Protein AF-A0A3N7HB54-F1 (afdb_monomer_lite)

Secondary structure (DSSP, 8-state):
--HHHHHHHHHTT--EEEEEE--HHHHT---SSEE-----SSS-GGGSEEEEEEEEEETTSSSS-EEEEE-SS-TTSTBTTEEEEEHHHHT-TTTEEEEEE------SS--SBTTBPPPBSSB-EEEEEEEEEE-TT-SSTTEEEEEEEEEE-BSSPBPGGG-EEEEEEEEETT-TT-EEEEEEEEE-SSSS-TT-EEE-SS----SSEEEEE---B-TTEEHHHHHHSSS-EEEEEE--S--EEEEEEEEETTT--S-BS-SSTTEEEEE-TTSPPEEEETTEEPS-TTS----EEESS----SS--S--GGGSTT------HHHHHHHHHHHHHTTHHHHHHHHHHHHHHHTT-

Sequence (356 aa):
MDVQEIKTYISQNRPVVFGARLSDNFMMWRSDQVITSHSTFDNVGMHAYHAMMVVGYDDSKGPNGAFRVVNSWGTNWGDTGFIWIDYQFMINPEFGMMGFVATNGQSEDFDPVDPPVEPTGGYDLAPWNVADNPHSQSSNQRNREMQYNVYNIGGQTINASERWNICYLYYNAFNAEDFGIILYDEYTDQYGRLGDNGELASGGYGESGNWWNHINLPPQTGVAQAVYNADHITWGYTMPRINGFYYLVCIADAFDVIQETDEANNYFFLTDASGWPLYIQDGIIQAGIFGKSQLQSSTKPLPGAGTRMVDPKQSGKQKNAYTTEEISDMITTLKKKGILKQKIQQFQSERSGAKD

Radius of gyration: 23.75 Å; chains: 1; bounding box: 58×45×73 Å

Foldseek 3Di:
DALVVCQVCLVVVWKKKFKWQAAPCQVQAQEAAEDEDHDHRPPCPPVRIDIWIFNDWDCPGPDRTWTKIAADPALRHHPGRIHTYHRVRCPPCNTTPDMDIDDPDQDQPRDCVVVPQQAAAFWDKFKDPWDKAQDPPDPPLQKIKIKIKIATSHQFKAALCLWFWKFKKKAALFDRLDMATAEIEISHPPDDHELDKDFPPDDALHDFGYMYHRYIHHHGGIPCCGRPNDPIDMDIGGQAQDFHFIKTKIFTRLLCSGDHPDRLSRIKTWDWPQLGTFGAHGSRGDLDPPHGTDTDIGSWSDPGPDPDDDDSVPPVPTDGRATSCRSSVSSVVCSVVCVSVVVSVVVVVVVVVVPD

Structure (mmCIF, N/CA/C/O backbone):
data_AF-A0A3N7HB54-F1
#
_entry.id   AF-A0A3N7HB54-F1
#
loop_
_atom_site.group_PDB
_atom_site.id
_atom_site.type_symbol
_atom_site.label_atom_id
_atom_site.label_alt_id
_atom_site.label_comp_id
_atom_site.label_asym_id
_atom_site.label_entity_id
_atom_site.label_seq_id
_atom_site.pdbx_PDB_ins_code
_atom_site.Cartn_x
_atom_site.Cartn_y
_atom_site.Cartn_z
_atom_site.occupancy
_atom_site.B_iso_or_equiv
_atom_site.auth_seq_id
_atom_site.auth_comp_id
_atom_site.auth_asym_id
_atom_site.auth_atom_id
_atom_site.pdbx_PDB_model_num
ATOM 1 N N . MET A 1 1 ? -14.154 7.513 15.212 1.00 62.31 1 MET A N 1
ATOM 2 C CA . MET A 1 1 ? -14.665 6.649 14.143 1.00 62.31 1 MET A CA 1
ATOM 3 C C . MET A 1 1 ? -16.128 6.933 13.901 1.00 62.31 1 MET A C 1
ATOM 5 O O . MET A 1 1 ? -16.824 7.263 14.861 1.00 62.31 1 MET A O 1
ATOM 9 N N . ASP A 1 2 ? -16.581 6.812 12.658 1.00 79.75 2 ASP A N 1
ATOM 10 C CA . ASP A 1 2 ? -18.007 6.835 12.323 1.00 79.75 2 ASP A CA 1
ATOM 11 C C . ASP A 1 2 ? -18.581 5.420 12.117 1.00 79.75 2 ASP A C 1
ATOM 13 O O . ASP A 1 2 ? -17.883 4.412 12.230 1.00 79.75 2 ASP A O 1
ATOM 17 N N . VAL A 1 3 ? -19.889 5.335 11.867 1.00 78.81 3 VAL A N 1
ATOM 18 C CA . VAL A 1 3 ? -20.594 4.056 11.698 1.00 78.81 3 VAL A CA 1
ATOM 19 C C . VAL A 1 3 ? -20.054 3.257 10.515 1.00 78.81 3 VAL A C 1
ATOM 21 O O . VAL A 1 3 ? -19.939 2.036 10.611 1.00 78.81 3 VAL A O 1
ATOM 24 N N . GLN A 1 4 ? -19.753 3.921 9.399 1.00 67.25 4 GLN A N 1
ATOM 25 C CA . GLN A 1 4 ? -19.298 3.240 8.196 1.00 67.25 4 GLN A CA 1
ATOM 26 C C . GLN A 1 4 ? -17.890 2.686 8.406 1.00 67.25 4 GLN A C 1
ATOM 28 O O . GLN A 1 4 ? -17.636 1.537 8.061 1.00 67.25 4 GLN A O 1
ATOM 33 N N . GLU A 1 5 ? -17.026 3.459 9.055 1.00 60.81 5 GLU A N 1
ATOM 34 C CA . GLU A 1 5 ? -15.664 3.065 9.400 1.00 60.81 5 GLU A CA 1
ATOM 35 C C . GLU A 1 5 ? -15.641 1.811 10.294 1.00 60.81 5 GLU A C 1
ATOM 37 O O . GLU A 1 5 ? -14.954 0.833 10.001 1.00 60.81 5 GLU A O 1
ATOM 42 N N . ILE A 1 6 ? -16.478 1.772 11.337 1.00 72.56 6 ILE A N 1
ATOM 43 C CA . ILE A 1 6 ? -16.579 0.601 12.223 1.00 72.56 6 ILE A CA 1
ATOM 44 C C . ILE A 1 6 ? -17.087 -0.628 11.456 1.00 72.56 6 ILE A C 1
ATOM 46 O O . ILE A 1 6 ? -16.553 -1.723 11.633 1.00 72.56 6 ILE A O 1
ATOM 50 N N . LYS A 1 7 ? -18.094 -0.474 10.583 1.00 73.00 7 LYS A N 1
ATOM 51 C CA . LYS A 1 7 ? -18.586 -1.583 9.746 1.00 73.00 7 LYS A CA 1
ATOM 52 C C . LYS A 1 7 ? -17.505 -2.126 8.823 1.00 73.00 7 LYS A C 1
ATOM 54 O O . LYS A 1 7 ? -17.406 -3.344 8.678 1.00 73.00 7 LYS A O 1
ATOM 59 N N . THR A 1 8 ? -16.706 -1.244 8.228 1.00 53.16 8 THR A N 1
ATOM 60 C CA . THR A 1 8 ? -15.598 -1.633 7.357 1.00 53.16 8 THR A CA 1
ATOM 61 C C . THR A 1 8 ? -14.620 -2.537 8.106 1.00 53.16 8 THR A C 1
ATOM 63 O O . THR A 1 8 ? -14.395 -3.661 7.659 1.00 53.16 8 THR A O 1
ATOM 66 N N . TYR A 1 9 ? -14.153 -2.144 9.297 1.00 59.84 9 TYR A N 1
ATOM 67 C CA . TYR A 1 9 ? -13.233 -2.976 10.087 1.00 59.84 9 TYR A CA 1
ATOM 68 C C . TYR A 1 9 ? -13.823 -4.342 10.451 1.00 59.84 9 TYR A C 1
ATOM 70 O O . TYR A 1 9 ? -13.179 -5.376 10.271 1.00 59.84 9 TYR A O 1
ATOM 78 N N . ILE A 1 10 ? -15.084 -4.373 10.881 1.00 69.69 10 ILE A N 1
ATOM 79 C CA . ILE A 1 10 ? -15.755 -5.633 11.210 1.00 69.69 10 ILE A CA 1
ATOM 80 C C . ILE A 1 10 ? -15.918 -6.529 9.975 1.00 69.69 10 ILE A C 1
ATOM 82 O O . ILE A 1 10 ? -15.735 -7.740 10.079 1.00 69.69 10 ILE A O 1
ATOM 86 N N . SER A 1 11 ? -16.197 -5.959 8.797 1.00 59.81 11 SER A N 1
ATOM 87 C CA . SER A 1 11 ? -16.297 -6.719 7.539 1.00 59.81 11 SER A CA 1
ATOM 88 C C . SER A 1 11 ? -14.968 -7.333 7.082 1.00 59.81 11 SER A C 1
ATOM 90 O O . SER A 1 11 ? -14.970 -8.319 6.351 1.00 59.81 11 SER A O 1
ATOM 92 N N . GLN A 1 12 ? -13.848 -6.787 7.558 1.00 47.78 12 GLN A N 1
ATOM 93 C CA . GLN A 1 12 ? -12.488 -7.273 7.316 1.00 47.78 12 GLN A CA 1
ATOM 94 C C . GLN A 1 12 ? -12.017 -8.273 8.390 1.00 47.78 12 GLN A C 1
ATOM 96 O O . GLN A 1 12 ? -10.829 -8.561 8.478 1.00 47.78 12 GLN A O 1
ATOM 101 N N . ASN A 1 13 ? -12.914 -8.793 9.240 1.00 57.66 13 ASN A N 1
ATOM 102 C CA . ASN A 1 13 ? -12.579 -9.643 10.393 1.00 57.66 13 ASN A CA 1
ATOM 103 C C . ASN A 1 13 ? -11.636 -8.978 11.413 1.00 57.66 13 ASN A C 1
ATOM 105 O O . ASN A 1 13 ? -10.903 -9.664 12.126 1.00 57.66 13 ASN A O 1
ATOM 109 N N . ARG A 1 14 ? -11.671 -7.645 11.523 1.00 57.78 14 ARG A N 1
ATOM 110 C CA . ARG A 1 14 ? -10.865 -6.882 12.483 1.00 57.78 14 ARG A CA 1
ATOM 111 C C . ARG A 1 14 ? -11.753 -6.359 13.611 1.00 57.78 14 ARG A C 1
ATOM 113 O O . ARG A 1 14 ? -12.559 -5.454 13.383 1.00 57.78 14 ARG A O 1
ATOM 120 N N . PRO A 1 15 ? -11.634 -6.898 14.837 1.00 65.75 15 PRO A N 1
ATOM 121 C CA . PRO A 1 15 ? -12.438 -6.425 15.952 1.00 65.75 15 PRO A CA 1
ATOM 122 C C . PRO A 1 15 ? -12.099 -4.977 16.315 1.00 65.75 15 PRO A C 1
ATOM 124 O O . PRO A 1 15 ? -10.929 -4.584 16.359 1.00 65.75 15 PRO A O 1
ATOM 127 N N . VAL A 1 16 ? -13.133 -4.197 16.630 1.00 77.19 16 VAL A N 1
ATOM 128 C CA . VAL A 1 16 ? -12.986 -2.802 17.065 1.00 77.19 16 VAL A CA 1
ATOM 129 C C . VAL A 1 16 ? -13.192 -2.740 18.571 1.00 77.19 16 VAL A C 1
ATOM 131 O O . VAL A 1 16 ? -14.290 -2.979 19.066 1.00 77.19 16 VAL A O 1
ATOM 134 N N . VAL A 1 17 ? -12.143 -2.419 19.318 1.00 85.38 17 VAL A N 1
ATOM 135 C CA . VAL A 1 17 ? -12.234 -2.123 20.750 1.00 85.38 17 VAL A CA 1
ATOM 136 C C . VAL A 1 17 ? -12.718 -0.690 20.916 1.00 8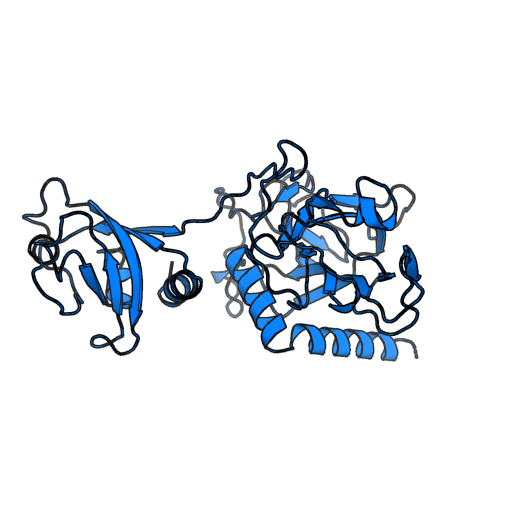5.38 17 VAL A C 1
ATOM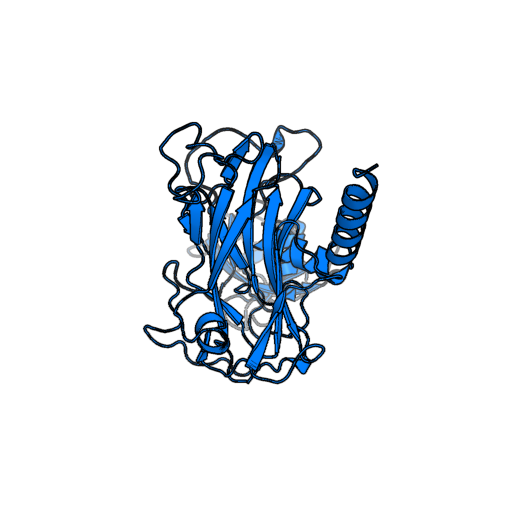 138 O O . VAL A 1 17 ? -12.274 0.203 20.205 1.00 85.38 17 VAL A O 1
ATOM 141 N N . PHE A 1 18 ? -13.607 -0.429 21.863 1.00 89.25 18 PHE A N 1
ATOM 142 C CA . PHE A 1 18 ? -14.047 0.926 22.167 1.00 89.25 18 PHE A CA 1
ATOM 143 C C . PHE A 1 18 ? -14.224 1.137 23.665 1.00 89.25 18 PHE A C 1
ATOM 145 O O . PHE A 1 18 ? -14.534 0.209 24.410 1.00 89.25 18 PHE A O 1
ATOM 152 N N . GLY A 1 19 ? -13.997 2.374 24.096 1.00 89.88 19 GLY A N 1
ATOM 153 C CA . GLY A 1 19 ? -14.302 2.848 25.437 1.00 89.88 19 GLY A CA 1
ATOM 154 C C . GLY A 1 19 ? -15.668 3.522 25.456 1.00 89.88 19 GLY A C 1
ATOM 155 O O . GLY A 1 19 ? -15.956 4.347 24.585 1.00 89.88 19 GLY A O 1
ATOM 156 N N . ALA A 1 20 ? -16.481 3.203 26.458 1.00 93.19 20 ALA A N 1
ATOM 157 C CA . ALA A 1 20 ? -17.791 3.803 26.648 1.00 93.19 20 ALA A CA 1
ATOM 158 C C . ALA A 1 20 ? -18.031 4.247 28.089 1.00 93.19 20 ALA A C 1
ATOM 160 O O . ALA A 1 20 ? -17.564 3.611 29.037 1.00 93.19 20 ALA A O 1
ATOM 161 N N . ARG A 1 21 ? -18.812 5.317 28.241 1.00 92.31 21 ARG A N 1
ATOM 162 C CA . ARG A 1 21 ? -19.409 5.732 29.505 1.00 92.31 21 ARG A CA 1
ATOM 163 C C . ARG A 1 21 ? -20.737 5.004 29.687 1.00 92.31 21 ARG A C 1
ATOM 165 O O . ARG A 1 21 ? -21.690 5.219 28.940 1.00 92.31 21 ARG A O 1
ATOM 172 N N . LEU A 1 22 ? -20.801 4.127 30.678 1.00 93.88 22 LEU A N 1
ATOM 173 C CA . LEU A 1 22 ? -21.951 3.259 30.905 1.00 93.88 22 LEU A CA 1
ATOM 174 C C . LEU A 1 22 ? -22.961 3.943 31.822 1.00 93.88 22 LEU A C 1
ATOM 176 O O . LEU A 1 22 ? -22.572 4.614 32.770 1.00 93.88 22 LEU A O 1
ATOM 180 N N . SER A 1 23 ? -24.249 3.765 31.532 1.00 92.75 23 SER A N 1
ATOM 181 C CA . SER A 1 23 ? -25.387 4.275 32.313 1.00 92.75 23 SER A CA 1
ATOM 182 C C . SER A 1 23 ? -26.101 3.141 33.052 1.00 92.75 23 SER A C 1
ATOM 184 O O . SER A 1 23 ? -25.853 1.964 32.786 1.00 92.75 23 SER A O 1
ATOM 186 N N . ASP A 1 24 ? -26.987 3.481 33.988 1.00 92.50 24 ASP A N 1
ATOM 187 C CA . ASP A 1 24 ? -27.645 2.519 34.883 1.00 92.50 24 ASP A CA 1
ATOM 188 C C . ASP A 1 24 ? -28.346 1.372 34.121 1.00 92.50 24 ASP A C 1
ATOM 190 O O . ASP A 1 24 ? -28.225 0.202 34.493 1.00 92.50 24 ASP A O 1
ATOM 194 N N . ASN A 1 25 ? -29.034 1.675 33.013 1.00 93.31 25 ASN A N 1
ATOM 195 C CA . ASN A 1 25 ? -29.687 0.673 32.167 1.00 93.31 25 ASN A CA 1
ATOM 196 C C . ASN A 1 25 ? -28.682 -0.275 31.496 1.00 93.31 25 ASN A C 1
ATOM 198 O O . ASN A 1 25 ? -28.952 -1.471 31.405 1.00 93.31 25 ASN A O 1
ATOM 202 N N . PHE A 1 26 ? -27.516 0.223 31.078 1.00 94.88 26 PHE A N 1
ATOM 203 C CA . PHE A 1 26 ? -26.445 -0.611 30.534 1.00 94.88 26 PHE A CA 1
ATOM 204 C C . PHE A 1 26 ? -25.907 -1.578 31.597 1.00 94.88 26 PHE A C 1
ATOM 206 O O . PHE A 1 26 ? -25.764 -2.777 31.352 1.00 94.88 26 PHE A O 1
ATOM 213 N N . MET A 1 27 ? -25.653 -1.077 32.809 1.00 91.00 27 MET A N 1
ATOM 214 C CA . MET A 1 27 ? -25.118 -1.879 33.917 1.00 91.00 27 MET A CA 1
ATOM 215 C C . MET A 1 27 ? -26.005 -3.090 34.234 1.00 91.00 27 MET A C 1
ATOM 217 O O . MET A 1 27 ? -25.509 -4.189 34.485 1.00 91.00 27 MET A O 1
ATOM 221 N N . MET A 1 28 ? -27.323 -2.908 34.160 1.00 90.62 28 MET A N 1
ATOM 222 C CA . MET A 1 28 ? -28.316 -3.935 34.477 1.00 90.62 28 MET A CA 1
ATOM 223 C C . MET A 1 28 ? -28.823 -4.712 33.253 1.00 90.62 28 MET A C 1
ATOM 225 O O . MET A 1 28 ? -29.784 -5.471 33.377 1.00 90.62 28 MET A O 1
ATOM 229 N N . TRP A 1 29 ? -28.206 -4.549 32.076 1.00 94.38 29 TRP A N 1
ATOM 230 C CA . TRP A 1 29 ? -28.724 -5.132 30.839 1.00 94.38 29 TRP A CA 1
ATOM 231 C C . TRP A 1 29 ? -28.834 -6.669 30.921 1.00 94.38 29 TRP A C 1
ATOM 233 O O . TRP A 1 29 ? -27.907 -7.379 31.334 1.00 94.38 29 TRP A O 1
ATOM 243 N N . ARG A 1 30 ? -30.014 -7.182 30.557 1.00 92.94 30 ARG A N 1
ATOM 244 C CA . ARG A 1 30 ? -30.432 -8.601 30.592 1.00 92.94 30 ARG A CA 1
ATOM 245 C C . ARG A 1 30 ? -31.397 -8.877 29.430 1.00 92.94 30 ARG A C 1
ATOM 247 O O . ARG A 1 30 ? -32.521 -9.325 29.638 1.00 92.94 30 ARG A O 1
ATOM 254 N N . SER A 1 31 ? -31.017 -8.466 28.223 1.00 92.50 31 SER A N 1
ATOM 255 C CA . SER A 1 31 ? -31.910 -8.446 27.063 1.00 92.50 31 SER A CA 1
ATOM 256 C C . SER A 1 31 ? -31.144 -8.624 25.752 1.00 92.50 31 SER A C 1
ATOM 258 O O . SER A 1 31 ? -29.992 -8.204 25.644 1.00 92.50 31 SER A O 1
ATOM 260 N N . ASP A 1 32 ? -31.813 -9.198 24.751 1.00 91.12 32 ASP A N 1
ATOM 261 C CA . ASP A 1 32 ? -31.352 -9.324 23.362 1.00 91.12 32 ASP A CA 1
ATOM 262 C C . ASP A 1 32 ? -31.744 -8.127 22.475 1.00 91.12 32 ASP A C 1
ATOM 264 O O . ASP A 1 32 ? -31.400 -8.077 21.288 1.00 91.12 32 ASP A O 1
ATOM 268 N N . GLN A 1 33 ? -32.467 -7.163 23.049 1.00 95.12 33 GLN A N 1
ATOM 269 C CA . GLN A 1 33 ? -32.897 -5.948 22.370 1.00 95.12 33 GLN A CA 1
ATOM 270 C C . GLN A 1 33 ? -31.723 -5.000 22.098 1.00 95.12 33 GLN A C 1
ATOM 272 O O . GLN A 1 33 ? -30.657 -5.088 22.713 1.00 95.12 33 GLN A O 1
ATOM 277 N N . VAL A 1 34 ? -31.945 -4.064 21.174 1.00 97.12 34 VAL A N 1
ATOM 278 C CA . VAL A 1 34 ? -30.980 -3.007 20.855 1.00 97.12 34 VAL A CA 1
ATOM 279 C C . VAL A 1 34 ? -31.064 -1.904 21.904 1.00 97.12 34 VAL A C 1
ATOM 281 O O . VAL A 1 34 ? -32.145 -1.369 22.154 1.00 97.12 34 VAL A O 1
ATOM 284 N N . ILE A 1 35 ? -29.929 -1.533 22.497 1.00 96.31 35 ILE A N 1
ATOM 285 C CA . ILE A 1 35 ? -29.843 -0.323 23.312 1.00 96.31 35 ILE A CA 1
ATOM 286 C C . ILE A 1 35 ? -29.679 0.895 22.397 1.00 96.31 35 ILE A C 1
ATOM 288 O O . ILE A 1 35 ? -28.772 0.954 21.566 1.00 96.31 35 ILE A O 1
ATOM 292 N N . THR A 1 36 ? -30.582 1.863 22.540 1.00 96.19 36 THR A N 1
ATOM 293 C CA . THR A 1 36 ? -30.654 3.064 21.688 1.00 96.19 36 THR A CA 1
ATOM 294 C C . THR A 1 36 ? -30.398 4.361 22.458 1.00 96.19 36 THR A C 1
ATOM 296 O O . THR A 1 36 ? -30.331 5.429 21.857 1.00 96.19 36 THR A O 1
ATOM 299 N N . SER A 1 37 ? -30.317 4.298 23.790 1.00 94.31 37 SER A N 1
ATOM 300 C CA . SER A 1 37 ? -30.148 5.468 24.654 1.00 94.31 37 SER A CA 1
ATOM 301 C C . SER A 1 37 ? -29.596 5.092 26.031 1.00 94.31 37 SER A C 1
ATOM 303 O O . SER A 1 37 ? -29.735 3.956 26.496 1.00 94.31 37 SER A O 1
ATOM 305 N N . HIS A 1 38 ? -29.016 6.078 26.713 1.00 90.62 38 HIS A N 1
ATOM 306 C CA . HIS A 1 38 ? -28.600 5.972 28.108 1.00 90.62 38 HIS A CA 1
ATOM 307 C C . HIS A 1 38 ? -29.745 6.375 29.053 1.00 90.62 38 HIS A C 1
ATOM 309 O O . HIS A 1 38 ? -30.648 7.117 28.664 1.00 90.62 38 HIS A O 1
ATOM 315 N N . SER A 1 39 ? -29.724 5.864 30.285 1.00 90.94 39 SER A N 1
ATOM 316 C CA . SER A 1 39 ? -30.594 6.328 31.378 1.00 90.94 39 SER A CA 1
ATOM 317 C C . SER A 1 39 ? -29.878 7.384 32.237 1.00 90.94 39 SER A C 1
ATOM 319 O O . SER A 1 39 ? -29.306 8.327 31.712 1.00 90.94 39 SER A O 1
ATOM 321 N N . THR A 1 40 ? -29.881 7.248 33.561 1.00 88.25 40 THR A N 1
ATOM 322 C CA . THR A 1 40 ? -29.055 8.026 34.497 1.00 88.25 40 THR A CA 1
ATOM 323 C C . THR A 1 40 ? -27.640 7.453 34.630 1.00 88.25 40 THR A C 1
ATOM 325 O O . THR A 1 40 ? -27.377 6.324 34.208 1.00 88.25 40 THR A O 1
ATOM 328 N N . PHE A 1 41 ? -26.735 8.231 35.230 1.00 87.31 41 PHE A N 1
ATOM 329 C CA . PHE A 1 41 ? -25.362 7.826 35.571 1.00 87.31 41 PHE A CA 1
ATOM 330 C C . PHE A 1 41 ? -25.145 7.775 37.093 1.00 87.31 41 PHE A C 1
ATOM 332 O O . PHE A 1 41 ? -24.023 7.938 37.569 1.00 87.31 41 PHE A O 1
ATOM 339 N N . ASP A 1 42 ? -26.215 7.608 37.868 1.00 84.62 42 ASP A N 1
ATOM 340 C CA . ASP A 1 42 ? -26.170 7.778 39.322 1.00 84.62 42 ASP A CA 1
ATOM 341 C C . ASP A 1 42 ? -25.668 6.512 40.036 1.00 84.62 42 ASP A C 1
ATOM 343 O O . ASP A 1 42 ? -25.139 6.598 41.143 1.00 84.62 42 ASP A O 1
ATOM 347 N N . ASN A 1 43 ? -25.773 5.334 39.401 1.00 78.62 43 ASN A N 1
ATOM 348 C CA . ASN A 1 43 ? -25.504 4.034 40.027 1.00 78.62 43 ASN A CA 1
ATOM 349 C C . ASN A 1 43 ? -24.368 3.234 39.355 1.00 78.62 43 ASN A C 1
ATOM 351 O O . ASN A 1 43 ? -24.274 2.018 39.525 1.00 78.62 43 ASN A O 1
ATOM 355 N N . VAL A 1 44 ? -23.484 3.884 38.590 1.00 74.81 44 VAL A N 1
ATOM 356 C CA . VAL A 1 44 ? -22.572 3.203 37.638 1.00 74.81 44 VAL A CA 1
ATOM 357 C C . VAL A 1 44 ? -21.239 2.678 38.213 1.00 74.81 44 VAL A C 1
ATOM 359 O O . VAL A 1 44 ? -20.501 1.984 37.518 1.00 74.81 44 VAL A O 1
ATOM 362 N N . GLY A 1 45 ? -20.948 2.894 39.501 1.00 75.50 45 GLY A N 1
ATOM 363 C CA . GLY A 1 45 ? -19.856 2.224 40.235 1.00 75.50 45 GLY A CA 1
ATOM 364 C C . GLY A 1 45 ? -18.453 2.284 39.590 1.00 75.50 45 GLY A C 1
ATOM 365 O O . GLY A 1 45 ? -18.142 3.173 38.803 1.00 75.50 45 GLY A O 1
ATOM 366 N N . MET A 1 46 ? -17.582 1.318 39.922 1.00 70.69 46 MET A N 1
ATOM 367 C CA . MET A 1 46 ? -16.198 1.223 39.399 1.00 70.69 46 MET A CA 1
ATOM 368 C C . MET A 1 46 ? -16.128 0.992 37.874 1.00 70.69 46 MET A C 1
ATOM 370 O O . MET A 1 46 ? -15.073 1.162 37.273 1.00 70.69 46 MET A O 1
ATOM 374 N N . HIS A 1 47 ? -17.248 0.630 37.246 1.00 75.62 47 HIS A N 1
ATOM 375 C CA . HIS A 1 47 ? -17.352 0.314 35.820 1.00 75.62 47 HIS A CA 1
ATOM 376 C C . HIS A 1 47 ? -18.023 1.427 34.999 1.00 75.62 47 HIS A C 1
ATOM 378 O O . HIS A 1 47 ? -18.425 1.194 33.862 1.00 75.62 47 HIS A O 1
ATOM 384 N N . ALA A 1 48 ? -18.136 2.640 35.553 1.00 83.56 48 ALA A N 1
ATOM 385 C CA . ALA A 1 48 ? -18.741 3.797 34.888 1.00 83.56 48 ALA A CA 1
ATOM 386 C C . ALA A 1 48 ? -18.127 4.114 33.516 1.00 83.56 48 ALA A C 1
ATOM 388 O O . ALA A 1 48 ? -18.806 4.643 32.638 1.00 83.56 48 ALA A O 1
ATOM 389 N N . TYR A 1 49 ? -16.853 3.772 33.338 1.00 89.25 49 TYR A N 1
ATOM 390 C CA . TYR A 1 49 ? -16.167 3.763 32.056 1.00 89.25 49 TYR A CA 1
ATOM 391 C C . TYR A 1 49 ? -15.628 2.361 31.817 1.00 89.25 49 TYR A C 1
ATOM 393 O O . TYR A 1 49 ? -15.010 1.774 32.708 1.00 89.25 49 TYR A O 1
ATOM 401 N N . HIS A 1 50 ? -15.868 1.820 30.629 1.00 92.38 50 HIS A N 1
ATOM 402 C CA . HIS A 1 50 ? -15.539 0.432 30.330 1.00 92.38 50 HIS A CA 1
ATOM 403 C C . HIS A 1 50 ? -15.073 0.260 28.892 1.00 92.38 50 HIS A C 1
ATOM 405 O O . HIS A 1 50 ? -15.509 0.990 28.002 1.00 92.38 50 HIS A O 1
ATOM 411 N N . ALA A 1 51 ? -14.197 -0.718 28.679 1.00 88.81 51 ALA A N 1
ATOM 412 C CA . ALA A 1 51 ? -13.723 -1.101 27.359 1.00 88.81 51 ALA A CA 1
ATOM 413 C C . ALA A 1 51 ? -14.414 -2.391 26.909 1.00 88.81 51 ALA A C 1
ATOM 415 O O . ALA A 1 51 ? -14.477 -3.371 27.654 1.00 88.81 51 ALA A O 1
ATOM 416 N N . MET A 1 52 ? -14.929 -2.386 25.684 1.00 93.00 52 MET A N 1
ATOM 417 C CA . MET A 1 52 ? -15.639 -3.507 25.067 1.00 93.00 52 MET A CA 1
ATOM 418 C C . MET A 1 52 ? -15.217 -3.654 23.609 1.00 93.00 52 MET A C 1
ATOM 420 O O . MET A 1 52 ? -14.450 -2.842 23.097 1.00 93.00 52 MET A O 1
ATOM 424 N N . MET A 1 53 ? -15.706 -4.693 22.934 1.00 88.44 53 MET A N 1
ATOM 425 C CA . MET A 1 53 ? -15.304 -5.000 21.565 1.00 88.44 53 MET A CA 1
ATOM 426 C C . MET A 1 53 ? -16.517 -5.217 20.666 1.00 88.44 53 MET A C 1
ATOM 428 O O . MET A 1 53 ? -17.400 -6.016 20.970 1.00 88.44 53 MET A O 1
ATOM 432 N N . VAL A 1 54 ? -16.546 -4.509 19.543 1.00 88.56 54 VAL A N 1
ATOM 433 C CA . VAL A 1 54 ? -17.464 -4.750 18.435 1.00 88.56 54 VAL A CA 1
ATOM 434 C C . VAL A 1 54 ? -16.976 -5.979 17.679 1.00 88.56 54 VAL A C 1
ATOM 436 O O . VAL A 1 54 ? -15.797 -6.079 17.338 1.00 88.56 54 VAL A O 1
ATOM 439 N N . VAL A 1 55 ? -17.887 -6.914 17.430 1.00 82.62 55 VAL A N 1
ATOM 440 C CA . VAL A 1 55 ? -17.599 -8.212 16.797 1.00 82.62 55 VAL A CA 1
ATOM 441 C C . VAL A 1 55 ? -18.531 -8.522 15.625 1.00 82.62 55 VAL A C 1
ATOM 443 O O . VAL A 1 55 ? -18.434 -9.581 15.017 1.00 82.62 55 VAL A O 1
ATOM 446 N N . GLY A 1 56 ? -19.467 -7.626 15.318 1.00 83.19 56 GLY A N 1
ATOM 447 C CA . GLY A 1 56 ? -20.461 -7.824 14.271 1.00 83.19 56 GLY A CA 1
ATOM 448 C C . GLY A 1 56 ? -21.322 -6.584 14.066 1.00 83.19 56 GLY A C 1
ATOM 449 O O . GLY A 1 56 ? -21.308 -5.659 14.882 1.00 83.19 56 GLY A O 1
ATOM 450 N N . TYR A 1 57 ? -22.108 -6.579 12.998 1.00 88.75 57 TYR A N 1
ATOM 451 C CA . TYR A 1 57 ? -23.152 -5.589 12.763 1.00 88.75 57 TYR A CA 1
ATOM 452 C C . TYR A 1 57 ? -24.304 -6.215 11.974 1.00 88.75 57 TYR A C 1
ATOM 454 O O . TYR A 1 57 ? -24.111 -7.208 11.277 1.00 88.75 57 TYR A O 1
ATOM 462 N N . ASP A 1 58 ? -25.498 -5.644 12.101 1.00 85.88 58 ASP A N 1
ATOM 463 C CA . ASP A 1 58 ? -26.674 -6.040 11.328 1.00 85.88 58 ASP A CA 1
ATOM 464 C C . ASP A 1 58 ? -27.524 -4.798 11.022 1.00 85.88 58 ASP A C 1
ATOM 466 O O . ASP A 1 58 ? -28.060 -4.154 11.929 1.00 85.88 58 ASP A O 1
ATOM 470 N N . ASP A 1 59 ? -27.628 -4.465 9.733 1.00 87.25 59 ASP A N 1
ATOM 471 C CA . ASP A 1 59 ? -28.374 -3.304 9.232 1.00 87.25 59 ASP A CA 1
ATOM 472 C C . ASP A 1 59 ? -29.885 -3.429 9.460 1.00 87.25 59 ASP A C 1
ATOM 474 O O . ASP A 1 59 ? -30.598 -2.427 9.474 1.00 87.25 59 ASP A O 1
ATOM 478 N N . SER A 1 60 ? -30.378 -4.654 9.655 1.00 90.25 60 SER A N 1
ATOM 479 C CA . SER A 1 60 ? -31.785 -4.954 9.923 1.00 90.25 60 SER A CA 1
ATOM 480 C C . SER A 1 60 ? -32.118 -5.034 11.417 1.00 90.25 60 SER A C 1
ATOM 482 O O . SER A 1 60 ? -33.285 -5.194 11.787 1.00 90.25 60 SER A O 1
ATOM 484 N N . LYS A 1 61 ? -31.117 -4.916 12.302 1.00 87.56 61 LYS A N 1
ATOM 485 C CA . LYS A 1 61 ? -31.300 -5.057 13.749 1.00 87.56 61 LYS A CA 1
ATOM 486 C C . LYS A 1 61 ? -31.657 -3.724 14.405 1.00 87.56 61 LYS A C 1
ATOM 488 O O . LYS A 1 61 ? -30.852 -2.801 14.468 1.00 87.56 61 LYS A O 1
ATOM 493 N N . GLY A 1 62 ? -32.851 -3.659 14.992 1.00 91.88 62 GLY A N 1
ATOM 494 C CA . GLY A 1 62 ? -33.347 -2.444 15.643 1.00 91.88 62 GLY A CA 1
ATOM 495 C C . GLY A 1 62 ? -33.806 -1.377 14.639 1.00 91.88 62 GLY A C 1
ATOM 496 O O . GLY A 1 62 ? -33.980 -1.677 13.462 1.00 91.88 62 GLY A O 1
ATOM 497 N N . PRO A 1 63 ? -34.051 -0.138 15.095 1.00 88.38 63 PRO A N 1
ATOM 498 C CA . PRO A 1 63 ? -34.649 0.903 14.259 1.00 88.38 63 PRO A CA 1
ATOM 499 C C . PRO A 1 63 ? -33.695 1.499 13.212 1.00 88.38 63 PRO A C 1
ATOM 501 O O . PRO A 1 63 ? -34.167 1.909 12.156 1.00 88.38 63 PRO A O 1
ATOM 504 N N . ASN A 1 64 ? -32.382 1.544 13.480 1.00 90.75 64 ASN A N 1
ATOM 505 C CA . ASN A 1 64 ? -31.388 2.167 12.591 1.00 90.75 64 ASN A CA 1
ATOM 506 C C . ASN A 1 64 ? -30.197 1.248 12.261 1.00 90.75 64 ASN A C 1
ATOM 508 O O . ASN A 1 64 ? -29.155 1.737 11.822 1.00 90.75 64 ASN A O 1
ATOM 512 N N . GLY A 1 65 ? -30.335 -0.060 12.497 1.00 93.56 65 GLY A N 1
ATOM 513 C CA . GLY A 1 65 ? -29.225 -1.010 12.494 1.00 93.56 65 GLY A CA 1
ATOM 514 C C . GLY A 1 65 ? -28.391 -0.950 13.781 1.00 93.56 65 GLY A C 1
ATOM 515 O O . GLY A 1 65 ? -28.399 0.045 14.517 1.00 93.56 65 GLY A O 1
ATOM 516 N N . ALA A 1 66 ? -27.687 -2.042 14.086 1.00 95.38 66 ALA A N 1
ATOM 517 C CA . ALA A 1 66 ? -26.961 -2.173 15.347 1.00 95.38 66 ALA A CA 1
ATOM 518 C C . ALA A 1 66 ? -25.630 -2.923 15.222 1.00 95.38 66 ALA A C 1
ATOM 520 O O . ALA A 1 66 ? -25.450 -3.808 14.381 1.00 95.38 66 ALA A O 1
ATOM 521 N N . PHE A 1 67 ? -24.692 -2.570 16.098 1.00 95.06 67 PHE A N 1
ATOM 522 C CA . PHE A 1 67 ? -23.434 -3.272 16.318 1.00 95.06 67 PHE A CA 1
ATOM 523 C C . PHE A 1 67 ? -23.617 -4.375 17.356 1.00 95.06 67 PHE A C 1
ATOM 525 O O . PHE A 1 67 ? -24.240 -4.154 18.397 1.00 95.06 67 PHE A O 1
ATOM 532 N N . ARG A 1 68 ? -23.040 -5.552 17.103 1.00 94.25 68 ARG A N 1
ATOM 533 C CA . ARG A 1 68 ? -22.921 -6.620 18.097 1.00 94.25 68 ARG A CA 1
ATOM 534 C C . ARG A 1 68 ? -21.642 -6.400 18.883 1.00 94.25 68 ARG A C 1
ATOM 536 O O . ARG A 1 68 ? -20.554 -6.375 18.310 1.00 94.25 68 ARG A O 1
ATOM 543 N N . VAL A 1 69 ? -21.780 -6.274 20.194 1.00 94.50 69 VAL A N 1
ATOM 544 C CA . VAL A 1 69 ? -20.676 -6.011 21.113 1.00 94.50 69 VAL A CA 1
ATOM 545 C C . VAL A 1 69 ? -20.559 -7.154 22.107 1.00 94.50 69 VAL A C 1
ATOM 547 O O . VAL A 1 69 ? -21.563 -7.597 22.666 1.00 94.50 69 VAL A O 1
ATOM 550 N N . VAL A 1 70 ? -19.335 -7.626 22.328 1.00 91.00 70 VAL A N 1
ATOM 551 C CA . VAL A 1 70 ? -19.002 -8.574 23.393 1.00 91.00 70 VAL A CA 1
ATOM 552 C C . VAL A 1 70 ? -18.538 -7.819 24.636 1.00 91.00 70 VAL A C 1
ATOM 554 O O . VAL A 1 70 ? -17.793 -6.838 24.549 1.00 91.00 70 VAL A O 1
ATOM 557 N N . ASN A 1 71 ? -18.985 -8.288 25.798 1.00 91.69 71 ASN A N 1
ATOM 558 C CA . ASN A 1 71 ? -18.594 -7.770 27.102 1.00 91.69 71 ASN A CA 1
ATOM 559 C C . ASN A 1 71 ? -17.854 -8.850 27.917 1.00 91.69 71 ASN A C 1
ATOM 561 O O . ASN A 1 71 ? -17.925 -10.042 27.630 1.00 91.69 71 ASN A O 1
ATOM 565 N N . SER A 1 72 ? -17.146 -8.431 28.962 1.00 90.88 72 SER A N 1
ATOM 566 C CA . SER A 1 72 ? -16.288 -9.266 29.810 1.00 90.88 72 SER A CA 1
ATOM 567 C C . SER A 1 72 ? -16.900 -9.588 31.183 1.00 90.88 72 SER A C 1
ATOM 569 O O . SER A 1 72 ? -16.190 -9.977 32.106 1.00 90.88 72 SER A O 1
ATOM 571 N N . TRP A 1 73 ? -18.222 -9.456 31.340 1.00 91.19 73 TRP A N 1
ATOM 572 C CA . TRP A 1 73 ? -18.941 -9.685 32.611 1.00 91.19 73 TRP A CA 1
ATOM 573 C C . TRP A 1 73 ? -19.618 -11.061 32.717 1.00 91.19 73 TRP A C 1
ATOM 575 O O . TRP A 1 73 ? -20.493 -11.281 33.557 1.00 91.19 73 TRP A O 1
ATOM 585 N N . GLY A 1 74 ? -19.197 -12.002 31.872 1.00 89.94 74 GLY A N 1
ATOM 586 C CA . GLY A 1 74 ? -19.718 -13.364 31.837 1.00 89.94 74 GLY A CA 1
ATOM 587 C C . GLY A 1 74 ? -21.090 -13.486 31.172 1.00 89.94 74 GLY A C 1
ATOM 588 O O . GLY A 1 74 ? -21.750 -12.510 30.822 1.00 89.94 74 GLY A O 1
ATOM 589 N N . THR A 1 75 ? -21.537 -14.729 31.008 1.00 93.50 75 THR A N 1
ATOM 590 C CA . THR A 1 75 ? -22.733 -15.076 30.223 1.00 93.50 75 THR A CA 1
ATOM 591 C C . THR A 1 75 ? -24.051 -14.688 30.888 1.00 93.50 75 THR A C 1
ATOM 593 O O . THR A 1 75 ? -25.089 -14.693 30.240 1.00 93.50 75 THR A O 1
ATOM 596 N N . ASN A 1 76 ? -24.033 -14.348 32.178 1.00 91.56 76 ASN A N 1
ATOM 597 C CA . ASN A 1 76 ? -25.234 -13.928 32.901 1.00 91.56 76 ASN A CA 1
ATOM 598 C C . ASN A 1 76 ? -25.619 -12.470 32.617 1.00 91.56 76 ASN A C 1
ATOM 600 O O . ASN A 1 76 ? -26.676 -12.039 33.070 1.00 91.56 76 ASN A O 1
ATOM 604 N N . TRP A 1 77 ? -24.768 -11.698 31.935 1.00 92.50 77 TRP A N 1
ATOM 605 C CA . TRP A 1 77 ? -25.036 -10.311 31.569 1.00 92.50 77 TRP A CA 1
ATOM 606 C C . TRP A 1 77 ? -25.418 -10.175 30.093 1.00 92.50 77 TRP A C 1
ATOM 608 O O . TRP A 1 77 ? -24.897 -10.894 29.244 1.00 92.50 77 TRP A O 1
ATOM 618 N N . GLY A 1 78 ? -26.326 -9.243 29.793 1.00 95.06 78 GLY A N 1
ATOM 619 C CA . GLY A 1 78 ? -26.826 -9.001 28.445 1.00 95.06 78 GLY A CA 1
ATOM 620 C C . GLY A 1 78 ? -27.507 -10.223 27.832 1.00 95.06 78 GLY A C 1
ATOM 621 O O . GLY A 1 78 ? -28.223 -10.956 28.513 1.00 95.06 78 GLY A O 1
ATOM 622 N N . ASP A 1 79 ? -27.275 -10.420 26.542 1.00 91.88 79 ASP A N 1
ATOM 623 C CA . ASP A 1 79 ? -27.651 -11.601 25.775 1.00 91.88 79 ASP A CA 1
ATOM 624 C C . ASP A 1 79 ? -26.454 -12.556 25.716 1.00 91.88 79 ASP A C 1
ATOM 626 O O . ASP A 1 79 ? -25.629 -12.513 24.802 1.00 91.88 79 ASP A O 1
ATOM 630 N N . THR A 1 80 ? -26.317 -13.375 26.760 1.00 93.31 80 THR A N 1
ATOM 631 C CA . THR A 1 80 ? -25.246 -14.378 26.896 1.00 93.31 80 THR A CA 1
ATOM 632 C C . THR A 1 80 ? -23.830 -13.779 26.817 1.00 93.31 80 THR A C 1
ATOM 634 O O . THR A 1 80 ? -22.924 -14.349 26.216 1.00 93.31 80 THR A O 1
ATOM 637 N N . GLY A 1 81 ? -23.617 -12.613 27.431 1.00 92.88 81 GLY A N 1
ATOM 638 C CA . GLY A 1 81 ? -22.345 -11.878 27.418 1.00 92.88 81 GLY A CA 1
ATOM 639 C C . GLY A 1 81 ? -22.224 -10.831 26.306 1.00 92.88 81 GLY A C 1
ATOM 640 O O . GLY A 1 81 ? -21.195 -10.162 26.208 1.00 92.88 81 GLY A O 1
ATOM 641 N N . PHE A 1 82 ? -23.265 -10.651 25.492 1.00 96.44 82 PHE A N 1
ATOM 642 C CA . PHE A 1 82 ? -23.279 -9.703 24.382 1.00 96.44 82 PHE A CA 1
ATOM 643 C C . PHE A 1 82 ? -24.391 -8.663 24.508 1.00 96.44 82 PHE A C 1
ATOM 645 O O . PHE A 1 82 ? -25.341 -8.812 25.275 1.00 96.44 82 PHE A O 1
ATOM 652 N N . ILE A 1 83 ? -24.293 -7.612 23.700 1.00 97.19 83 ILE A N 1
ATOM 653 C CA . ILE A 1 83 ? -25.325 -6.589 23.551 1.00 97.19 83 ILE A CA 1
ATOM 654 C C . ILE A 1 83 ? -25.392 -6.111 22.099 1.00 97.19 83 ILE A C 1
ATOM 656 O O . ILE A 1 83 ? -24.397 -6.149 21.374 1.00 97.19 83 ILE A O 1
ATOM 660 N N . TRP A 1 84 ? -26.575 -5.673 21.668 1.00 97.19 84 TRP A N 1
ATOM 661 C CA . TRP A 1 84 ? -26.744 -4.916 20.430 1.00 97.19 84 TRP A CA 1
ATOM 662 C C . TRP A 1 84 ? -26.829 -3.426 20.747 1.00 97.19 84 TRP A C 1
ATOM 664 O O . TRP A 1 84 ? -27.667 -3.031 21.553 1.00 97.19 84 TRP A O 1
ATOM 674 N N . ILE A 1 85 ? -25.994 -2.607 20.112 1.00 97.38 85 ILE A N 1
ATOM 675 C CA . ILE A 1 85 ? -25.950 -1.151 20.310 1.00 97.38 85 ILE A CA 1
ATOM 676 C C . ILE A 1 85 ? -26.310 -0.467 18.998 1.00 97.38 85 ILE A C 1
ATOM 678 O O . ILE A 1 85 ? -25.698 -0.758 17.973 1.00 97.38 85 ILE A O 1
ATOM 682 N N . ASP A 1 86 ? -27.296 0.427 19.022 1.00 97.81 86 ASP A N 1
ATOM 683 C CA . ASP A 1 86 ? -27.672 1.224 17.851 1.00 97.81 86 ASP A CA 1
ATOM 684 C C . ASP A 1 86 ? -26.464 1.993 17.298 1.00 97.81 86 ASP A C 1
ATOM 686 O O . ASP A 1 86 ? -25.644 2.519 18.055 1.00 97.81 86 ASP A O 1
ATOM 690 N N . TYR A 1 87 ? -26.356 2.058 15.972 1.00 93.69 87 TYR A N 1
ATOM 691 C CA . TYR A 1 87 ? -25.226 2.689 15.295 1.00 93.69 87 TYR A CA 1
ATOM 692 C C . TYR A 1 87 ? -24.970 4.130 15.734 1.00 93.69 87 TYR A C 1
ATOM 694 O O . TYR A 1 87 ? -23.830 4.487 16.032 1.00 93.69 87 TYR A O 1
ATOM 702 N N . GLN A 1 88 ? -26.017 4.952 15.785 1.00 94.50 88 GLN A N 1
ATOM 703 C CA . GLN A 1 88 ? -25.891 6.365 16.134 1.00 94.50 88 GLN A CA 1
ATOM 704 C C . GLN A 1 88 ? -25.665 6.539 17.628 1.00 94.50 88 GLN A C 1
ATOM 706 O O . GLN A 1 88 ? -24.904 7.412 18.044 1.00 94.50 88 GLN A O 1
ATOM 711 N N . PHE A 1 89 ? -26.277 5.678 18.441 1.00 95.94 89 PHE A N 1
ATOM 712 C CA . PHE A 1 89 ? -26.023 5.687 19.873 1.00 95.94 89 PHE A CA 1
ATOM 713 C C . PHE A 1 89 ? -24.572 5.310 20.202 1.00 95.94 89 PHE A C 1
ATOM 715 O O . PHE A 1 89 ? -23.969 5.933 21.073 1.00 95.94 89 PHE A O 1
ATOM 722 N N . MET A 1 90 ? -23.972 4.360 19.476 1.00 94.19 90 MET A N 1
ATOM 723 C CA . MET A 1 90 ? -22.592 3.940 19.730 1.00 94.19 90 MET A CA 1
ATOM 724 C C . MET A 1 90 ? -21.569 5.054 19.483 1.00 94.19 90 MET A C 1
ATOM 726 O O . MET A 1 90 ? -20.602 5.159 20.233 1.00 94.19 90 MET A O 1
ATOM 730 N N . ILE A 1 91 ? -21.783 5.895 18.466 1.00 90.50 91 ILE A N 1
ATOM 731 C CA . ILE A 1 91 ? -20.888 7.020 18.141 1.00 90.50 91 ILE A CA 1
ATOM 732 C C . ILE A 1 91 ? -21.267 8.328 18.855 1.00 90.50 91 ILE A C 1
ATOM 734 O O . ILE A 1 91 ? -20.629 9.358 18.633 1.00 90.50 91 ILE A O 1
ATOM 738 N N . ASN A 1 92 ? -22.304 8.314 19.698 1.00 89.94 92 ASN A N 1
ATOM 739 C CA . ASN A 1 92 ? -22.680 9.476 20.494 1.00 89.94 92 ASN A CA 1
ATOM 740 C C . ASN A 1 92 ? -21.590 9.745 21.553 1.00 89.94 92 ASN A C 1
ATOM 742 O O . ASN A 1 92 ? -21.313 8.845 22.347 1.00 89.94 92 ASN A O 1
ATOM 746 N N . PRO A 1 93 ? -21.022 10.965 21.634 1.00 85.81 93 PRO A N 1
ATOM 747 C CA . PRO A 1 93 ? -19.946 11.300 22.573 1.00 85.81 93 PRO A CA 1
ATOM 748 C C . PRO A 1 93 ? -20.329 11.193 24.060 1.00 85.81 93 PRO A C 1
ATOM 750 O O . PRO A 1 93 ? -19.448 11.147 24.916 1.00 85.81 93 PRO A O 1
ATOM 753 N N . GLU A 1 94 ? -21.621 11.154 24.396 1.00 86.62 94 GLU A N 1
ATOM 754 C CA . GLU A 1 94 ? -22.094 10.895 25.763 1.00 86.62 94 GLU A CA 1
ATOM 755 C C . GLU A 1 94 ? -21.981 9.416 26.160 1.00 86.62 94 GLU A C 1
ATOM 757 O O . GLU A 1 94 ? -21.960 9.103 27.352 1.00 86.62 94 GLU A O 1
ATOM 762 N N . PHE A 1 95 ? -21.896 8.520 25.171 1.00 91.06 95 PHE A N 1
ATOM 763 C CA . PHE A 1 95 ? -21.739 7.081 25.352 1.00 91.06 95 PHE A CA 1
ATOM 764 C C . PHE A 1 95 ? -20.369 6.600 24.862 1.00 91.06 95 PHE A C 1
ATOM 766 O O . PHE A 1 95 ? -19.548 6.200 25.681 1.00 91.06 95 PHE A O 1
ATOM 773 N N . GLY A 1 96 ? -20.095 6.638 23.556 1.00 87.31 96 GLY A N 1
ATOM 774 C CA . GLY A 1 96 ? -18.833 6.198 22.960 1.00 87.31 96 GLY A CA 1
ATOM 775 C C . GLY A 1 96 ? -17.767 7.288 23.013 1.00 87.31 96 GLY A C 1
ATOM 776 O O . GLY A 1 96 ? -17.984 8.404 22.554 1.00 87.31 96 GLY A O 1
ATOM 777 N N . MET A 1 97 ? -16.596 6.968 23.564 1.00 73.81 97 MET A N 1
ATOM 778 C CA . MET A 1 97 ? -15.554 7.967 23.840 1.00 73.81 97 MET A CA 1
ATOM 779 C C . MET A 1 97 ? -14.271 7.761 23.044 1.00 73.81 97 MET A C 1
ATOM 781 O O . MET A 1 97 ? -13.614 8.727 22.667 1.00 73.81 97 MET A O 1
ATOM 785 N N . MET A 1 98 ? -13.878 6.509 22.819 1.00 66.75 98 MET A N 1
ATOM 786 C CA . MET A 1 98 ? -12.634 6.152 22.136 1.00 66.75 98 MET A CA 1
ATOM 787 C C . MET A 1 98 ? -12.843 4.855 21.373 1.00 66.75 98 MET A C 1
ATOM 789 O O . MET A 1 98 ? -13.600 4.007 21.835 1.00 66.75 98 MET A O 1
ATOM 793 N N . GLY A 1 99 ? -12.145 4.668 20.259 1.00 71.56 99 GLY A N 1
ATOM 794 C CA . GLY A 1 99 ? -12.103 3.380 19.584 1.00 71.56 99 GLY A CA 1
ATOM 795 C C . GLY A 1 99 ? -10.708 3.082 19.055 1.00 71.56 99 GLY A C 1
ATOM 796 O O . GLY A 1 99 ? -9.990 3.986 18.634 1.00 71.56 99 GLY A O 1
ATOM 797 N N . PHE A 1 100 ? -10.354 1.806 19.084 1.00 69.88 100 PHE A N 1
ATOM 798 C CA . PHE A 1 100 ? -9.085 1.243 18.665 1.00 69.88 100 PHE A CA 1
ATOM 799 C C . PHE A 1 100 ? -9.380 0.016 17.815 1.00 69.88 100 PHE A C 1
ATOM 801 O O . PHE A 1 100 ? -10.212 -0.813 18.177 1.00 69.88 100 PHE A O 1
ATOM 808 N N . VAL A 1 101 ? -8.686 -0.125 16.699 1.00 64.31 101 VAL A N 1
ATOM 809 C CA . VAL A 1 101 ? -8.777 -1.325 15.871 1.00 64.31 101 VAL A CA 1
ATOM 810 C C . VAL A 1 101 ? -7.508 -2.116 16.088 1.00 64.31 101 VAL A C 1
ATOM 812 O O . VAL A 1 101 ? -6.415 -1.552 16.047 1.00 64.31 101 VAL A O 1
ATOM 815 N N . ALA A 1 102 ? -7.640 -3.420 16.317 1.00 53.28 102 ALA A N 1
ATOM 816 C CA . ALA A 1 102 ? -6.472 -4.282 16.289 1.00 53.28 102 ALA A CA 1
ATOM 817 C C . ALA A 1 102 ? -5.889 -4.270 14.864 1.00 53.28 102 ALA A C 1
ATOM 819 O O . ALA A 1 102 ? -6.574 -4.577 13.883 1.00 53.28 102 ALA A O 1
ATOM 820 N N . THR A 1 103 ? -4.632 -3.857 14.745 1.00 49.44 103 THR A N 1
ATOM 821 C CA . THR A 1 103 ? -3.829 -4.018 13.530 1.00 49.44 103 THR A CA 1
ATOM 822 C C . THR A 1 103 ? -2.810 -5.108 13.815 1.00 49.44 103 THR A C 1
ATOM 824 O O . THR A 1 103 ? -2.234 -5.099 14.906 1.00 49.44 103 THR A O 1
ATOM 827 N N . ASN A 1 104 ? -2.514 -5.977 12.851 1.00 50.19 104 ASN A N 1
ATOM 828 C CA . ASN A 1 104 ? -1.231 -6.671 12.872 1.00 50.19 104 ASN A CA 1
ATOM 829 C C . ASN A 1 104 ? -0.168 -5.580 12.714 1.00 50.19 104 ASN A C 1
ATOM 831 O O . ASN A 1 104 ? -0.017 -4.978 11.657 1.00 50.19 104 ASN A O 1
ATOM 835 N N . GLY A 1 105 ? 0.434 -5.171 13.827 1.00 43.12 105 GLY A N 1
ATOM 836 C CA . GLY A 1 105 ? 1.453 -4.137 13.813 1.00 43.12 105 GLY A CA 1
ATOM 837 C C . GLY A 1 105 ? 2.727 -4.734 13.248 1.00 43.12 105 GLY A C 1
ATOM 838 O O . GLY A 1 105 ? 3.436 -5.406 13.987 1.00 43.12 105 GLY A O 1
ATOM 839 N N . GLN A 1 106 ? 3.020 -4.479 11.975 1.00 45.75 106 GLN A N 1
ATOM 840 C CA . GLN A 1 106 ? 4.413 -4.452 11.544 1.00 45.75 106 GLN A CA 1
ATOM 841 C C . GLN A 1 106 ? 5.074 -3.241 12.220 1.00 45.75 106 GLN A C 1
ATOM 843 O O . GLN A 1 106 ? 4.455 -2.175 12.337 1.00 45.75 106 GLN A O 1
ATOM 848 N N . SER A 1 107 ? 6.282 -3.425 12.749 1.00 47.00 107 SER A N 1
ATOM 849 C CA . SER A 1 107 ? 7.091 -2.340 13.311 1.00 47.00 107 SER A CA 1
ATOM 850 C C . SER A 1 107 ? 7.314 -1.238 12.270 1.00 47.00 107 SER A C 1
ATOM 852 O O . SER A 1 107 ? 7.315 -1.501 11.071 1.00 47.00 107 SER A O 1
ATOM 854 N N . GLU A 1 108 ? 7.522 0.008 12.715 1.00 46.91 108 GLU A N 1
ATOM 855 C CA . GLU A 1 108 ? 7.981 1.088 11.819 1.00 46.91 108 GLU A CA 1
ATOM 856 C C . GLU A 1 108 ? 9.341 0.744 11.172 1.00 46.91 108 GLU A C 1
ATOM 858 O O . GLU A 1 108 ? 9.604 1.163 10.050 1.00 46.91 108 GLU A O 1
ATOM 863 N N . ASP A 1 109 ? 10.134 -0.111 11.832 1.00 52.56 109 ASP A N 1
ATOM 864 C CA . ASP A 1 109 ? 11.313 -0.803 11.297 1.00 52.56 109 ASP A CA 1
ATOM 865 C C . ASP A 1 109 ? 10.939 -2.226 10.843 1.00 52.56 109 ASP A C 1
ATOM 867 O O . ASP A 1 109 ? 11.351 -3.215 11.453 1.00 52.56 109 ASP A O 1
ATOM 871 N N . PHE A 1 110 ? 10.060 -2.367 9.851 1.00 60.78 110 PHE A N 1
ATOM 872 C CA . PHE A 1 110 ? 9.788 -3.682 9.268 1.00 60.78 110 PHE A CA 1
ATOM 873 C C . PHE A 1 110 ? 10.988 -4.133 8.429 1.00 60.78 110 PHE A C 1
ATOM 875 O O . PHE A 1 110 ? 11.260 -3.573 7.365 1.00 60.78 110 PHE A O 1
ATOM 882 N N . ASP A 1 111 ? 11.682 -5.161 8.905 1.00 69.81 111 ASP A N 1
ATOM 883 C CA . ASP A 1 111 ? 12.709 -5.877 8.159 1.00 69.81 111 ASP A CA 1
ATOM 884 C C . ASP A 1 111 ? 12.267 -7.344 8.031 1.00 69.81 111 ASP A C 1
ATOM 886 O O . ASP A 1 111 ? 12.247 -8.060 9.034 1.00 69.81 111 ASP A O 1
ATOM 890 N N . PRO A 1 112 ? 11.872 -7.814 6.830 1.00 69.62 112 PRO A N 1
ATOM 891 C CA . PRO A 1 112 ? 11.465 -9.198 6.636 1.00 69.62 112 PRO A CA 1
ATOM 892 C C . PRO A 1 112 ? 12.638 -10.184 6.732 1.00 69.62 112 PRO A C 1
ATOM 894 O O . PRO A 1 112 ? 12.412 -11.394 6.745 1.00 69.62 112 PRO A O 1
ATOM 897 N N . VAL A 1 113 ? 13.877 -9.684 6.774 1.00 72.62 113 VAL A N 1
ATOM 898 C CA . VAL A 1 113 ? 15.112 -10.470 6.756 1.00 72.62 113 VAL A CA 1
ATOM 899 C C . VAL A 1 113 ? 15.754 -10.566 8.147 1.00 72.62 113 VAL A C 1
ATOM 901 O O . VAL A 1 113 ? 16.402 -11.578 8.423 1.00 72.62 113 VAL A O 1
ATOM 904 N N . ASP A 1 114 ? 15.567 -9.578 9.036 1.00 70.50 114 ASP A N 1
ATOM 905 C CA . ASP A 1 114 ? 16.168 -9.578 10.382 1.00 70.50 114 ASP A CA 1
ATOM 906 C C . ASP A 1 114 ? 15.277 -8.966 11.499 1.00 70.50 114 ASP A C 1
ATOM 908 O O . ASP A 1 114 ? 15.167 -7.743 11.613 1.00 70.50 114 ASP A O 1
ATOM 912 N N . PRO A 1 115 ? 14.690 -9.788 12.396 1.00 67.00 115 PRO A N 1
ATOM 913 C CA . PRO A 1 115 ? 14.658 -11.247 12.336 1.00 67.00 115 PRO A CA 1
ATOM 914 C C . PRO A 1 115 ? 13.740 -11.727 11.196 1.00 67.00 115 PRO A C 1
ATOM 916 O O . PRO A 1 115 ? 12.737 -11.070 10.918 1.00 67.00 115 PRO A O 1
ATOM 919 N N . PRO A 1 116 ? 14.013 -12.895 10.581 1.00 70.81 116 PRO A N 1
ATOM 920 C CA . PRO A 1 116 ? 13.156 -13.432 9.531 1.00 70.81 116 PRO A CA 1
ATOM 921 C C . PRO A 1 116 ? 11.708 -13.560 10.003 1.00 70.81 116 PRO A C 1
ATOM 923 O O . PRO A 1 116 ? 11.438 -14.117 11.073 1.00 70.81 116 PRO A O 1
ATOM 926 N N . VAL A 1 117 ? 10.779 -13.055 9.197 1.00 73.00 117 VAL A N 1
ATOM 927 C CA . VAL A 1 117 ? 9.347 -13.150 9.488 1.00 73.00 117 VAL A CA 1
ATOM 928 C C . VAL A 1 117 ? 8.877 -14.570 9.192 1.00 73.00 117 VAL A C 1
ATOM 930 O O . VAL A 1 117 ? 9.076 -15.081 8.091 1.00 73.00 117 VAL A O 1
ATOM 933 N N . GLU A 1 118 ? 8.227 -15.210 10.165 1.00 78.81 118 GLU A N 1
ATOM 934 C CA . GLU A 1 118 ? 7.631 -16.533 9.962 1.00 78.81 118 GLU A CA 1
ATOM 935 C C . GLU A 1 118 ? 6.610 -16.487 8.812 1.00 78.81 118 GLU A C 1
ATOM 937 O O . GLU A 1 118 ? 5.709 -15.641 8.849 1.00 78.81 118 GLU A O 1
ATOM 942 N N . PRO A 1 119 ? 6.717 -17.377 7.805 1.00 78.44 119 PRO A N 1
ATOM 943 C CA . PRO A 1 119 ? 5.857 -17.308 6.639 1.00 78.44 119 PRO A CA 1
ATOM 944 C C . PRO A 1 119 ? 4.379 -17.447 6.996 1.00 78.44 119 PRO A C 1
ATOM 946 O O . PRO A 1 119 ? 3.993 -18.337 7.765 1.00 78.44 119 PRO A O 1
ATOM 949 N N . THR A 1 120 ? 3.524 -16.628 6.387 1.00 73.62 120 THR A N 1
ATOM 950 C CA . THR A 1 120 ? 2.076 -16.833 6.505 1.00 73.62 120 THR A CA 1
ATOM 951 C C . THR A 1 120 ? 1.645 -18.097 5.751 1.00 73.62 120 THR A C 1
ATOM 953 O O . THR A 1 120 ? 2.370 -18.649 4.923 1.00 73.62 120 THR A O 1
ATOM 956 N N . GLY A 1 121 ? 0.445 -18.612 6.031 1.00 75.62 121 GLY A N 1
ATOM 957 C CA . GLY A 1 121 ? -0.038 -19.847 5.395 1.00 75.62 121 GLY A CA 1
ATOM 958 C C . GLY A 1 121 ? -0.321 -19.738 3.886 1.00 75.62 121 GLY A C 1
ATOM 959 O O . GLY A 1 121 ? -0.555 -20.767 3.250 1.00 75.62 121 GLY A O 1
ATOM 960 N N . GLY A 1 122 ? -0.333 -18.525 3.323 1.00 87.50 122 GLY A N 1
ATOM 961 C CA . GLY A 1 122 ? -0.733 -18.237 1.943 1.00 87.50 122 GLY A CA 1
ATOM 962 C C . GLY A 1 122 ? 0.280 -17.368 1.198 1.00 87.50 122 GLY A C 1
ATOM 963 O O . GLY A 1 122 ? 1.483 -17.472 1.439 1.00 87.50 122 GLY A O 1
ATOM 964 N N . TYR A 1 123 ? -0.215 -16.548 0.273 1.00 88.56 123 TYR A N 1
ATOM 965 C CA . TYR A 1 123 ? 0.557 -15.473 -0.350 1.00 88.56 123 TYR A CA 1
ATOM 966 C C . TYR A 1 123 ? 0.541 -14.239 0.544 1.00 88.56 123 TYR A C 1
ATOM 968 O O . TYR A 1 123 ? -0.474 -13.970 1.185 1.00 88.56 123 TYR A O 1
ATOM 976 N N . ASP A 1 124 ? 1.663 -13.530 0.599 1.00 87.06 124 ASP A N 1
ATOM 977 C CA . ASP A 1 124 ? 1.783 -12.276 1.337 1.00 87.06 124 ASP A CA 1
ATOM 978 C C . ASP A 1 124 ? 3.029 -11.527 0.843 1.00 87.06 124 ASP A C 1
ATOM 980 O O . ASP A 1 124 ? 4.151 -12.043 0.916 1.00 87.06 124 ASP A O 1
ATOM 984 N N . LEU A 1 125 ? 2.820 -10.352 0.273 1.00 90.75 125 LEU A N 1
ATOM 985 C CA . LEU A 1 125 ? 3.790 -9.449 -0.302 1.00 90.75 125 LEU A CA 1
ATOM 986 C C . LEU A 1 125 ? 3.872 -8.207 0.581 1.00 90.75 125 LEU A C 1
ATOM 988 O O . LEU A 1 125 ? 2.888 -7.590 0.962 1.00 90.75 125 LEU A O 1
ATOM 992 N N . ALA A 1 126 ? 5.095 -7.782 0.864 1.00 88.19 126 ALA A N 1
ATOM 993 C CA . ALA A 1 126 ? 5.330 -6.558 1.608 1.00 88.19 126 ALA A CA 1
ATOM 994 C C . ALA A 1 126 ? 6.427 -5.747 0.918 1.00 88.19 126 ALA A C 1
ATOM 996 O O . ALA A 1 126 ? 7.536 -6.264 0.719 1.00 88.19 126 ALA A O 1
ATOM 997 N N . PRO A 1 127 ? 6.180 -4.480 0.542 1.00 88.56 127 PRO A N 1
ATOM 998 C CA . PRO A 1 127 ? 7.255 -3.611 0.103 1.00 88.56 127 PRO A CA 1
ATOM 999 C C . PRO A 1 127 ? 8.282 -3.402 1.221 1.00 88.56 127 PRO A C 1
ATOM 1001 O O . PRO A 1 127 ? 7.945 -3.212 2.388 1.00 88.56 127 PRO A O 1
ATOM 1004 N N . TRP A 1 128 ? 9.553 -3.410 0.840 1.00 81.75 128 TRP A N 1
ATOM 1005 C CA . TRP A 1 128 ? 10.701 -3.289 1.733 1.00 81.75 128 TRP A CA 1
ATOM 1006 C C . TRP A 1 128 ? 11.816 -2.496 1.042 1.00 81.75 128 TRP A C 1
ATOM 1008 O O . TRP A 1 128 ? 11.887 -2.467 -0.186 1.00 81.75 128 TRP A O 1
ATOM 1018 N N . ASN A 1 129 ? 12.686 -1.825 1.804 1.00 81.94 129 ASN A N 1
ATOM 1019 C CA . ASN A 1 129 ? 13.763 -0.978 1.265 1.00 81.94 129 ASN A CA 1
ATOM 1020 C C . ASN A 1 129 ? 13.295 0.040 0.210 1.00 81.94 129 ASN A C 1
ATOM 1022 O O . ASN A 1 129 ? 13.978 0.295 -0.784 1.00 81.94 129 ASN A O 1
ATOM 1026 N N . VAL A 1 130 ? 12.113 0.621 0.419 1.00 86.44 130 VAL A N 1
ATOM 1027 C CA . VAL A 1 130 ? 11.582 1.650 -0.470 1.00 86.44 130 VAL A CA 1
ATOM 1028 C C . VAL A 1 130 ? 12.136 3.012 -0.061 1.00 86.44 130 VAL A C 1
ATOM 1030 O O . VAL A 1 130 ? 11.951 3.466 1.068 1.00 86.44 130 VAL A O 1
ATOM 1033 N N . ALA A 1 131 ? 12.789 3.689 -0.997 1.00 87.25 131 ALA A N 1
ATOM 1034 C CA . ALA A 1 131 ? 13.298 5.040 -0.822 1.00 87.25 131 ALA A CA 1
ATOM 1035 C C . ALA A 1 131 ? 13.168 5.835 -2.119 1.00 87.25 131 ALA A C 1
ATOM 1037 O O . ALA A 1 131 ? 13.091 5.280 -3.212 1.00 87.25 131 ALA A O 1
ATOM 1038 N N . ASP A 1 132 ? 13.178 7.159 -2.009 1.00 91.00 132 ASP A N 1
ATOM 1039 C CA . ASP A 1 132 ? 13.128 8.032 -3.171 1.00 91.00 132 ASP A CA 1
ATOM 1040 C C . ASP A 1 132 ? 14.048 9.234 -2.977 1.00 91.00 132 ASP A C 1
ATOM 1042 O O . ASP A 1 132 ? 13.891 10.025 -2.045 1.00 91.00 132 ASP A O 1
ATOM 1046 N N . ASN A 1 133 ? 15.010 9.393 -3.880 1.00 89.31 133 ASN A N 1
ATOM 1047 C CA . ASN A 1 133 ? 16.068 10.384 -3.761 1.00 89.31 133 ASN A CA 1
ATOM 1048 C C . ASN A 1 133 ? 16.142 11.288 -4.997 1.00 89.31 133 ASN A C 1
ATOM 1050 O O . ASN A 1 133 ? 15.824 10.863 -6.107 1.00 89.31 133 ASN A O 1
ATOM 1054 N N . PRO A 1 134 ? 16.593 12.550 -4.858 1.00 90.88 134 PRO A N 1
ATOM 1055 C CA . PRO A 1 134 ? 16.977 13.352 -6.014 1.00 90.88 134 PRO A CA 1
ATOM 1056 C C . PRO A 1 134 ? 18.036 12.625 -6.849 1.00 90.88 134 PRO A C 1
ATOM 1058 O O . PRO A 1 134 ? 19.000 12.088 -6.302 1.00 90.88 134 PRO A O 1
ATOM 1061 N N . HIS A 1 135 ? 17.893 12.646 -8.173 1.00 90.31 135 HIS A N 1
ATOM 1062 C CA . HIS A 1 135 ? 18.841 11.974 -9.054 1.00 90.31 135 HIS A CA 1
ATOM 1063 C C . HIS A 1 135 ? 20.193 12.699 -9.020 1.00 90.31 135 HIS A C 1
ATOM 1065 O O . HIS A 1 135 ? 20.333 13.804 -9.548 1.00 90.31 135 HIS A O 1
ATOM 1071 N N . SER A 1 136 ? 21.205 12.058 -8.431 1.00 86.56 136 SER A N 1
ATOM 1072 C CA . SER A 1 136 ? 22.504 12.674 -8.107 1.00 86.56 136 SER A CA 1
ATOM 1073 C C . SER A 1 136 ? 23.236 13.283 -9.310 1.00 86.56 136 SER A C 1
ATOM 1075 O O . SER A 1 136 ? 23.945 14.277 -9.166 1.00 86.56 136 SER A O 1
ATOM 1077 N N . GLN A 1 137 ? 23.041 12.719 -10.506 1.00 89.06 137 GLN A N 1
ATOM 1078 C CA . GLN A 1 137 ? 23.682 13.191 -11.740 1.00 89.06 137 GLN A CA 1
ATOM 1079 C C . GLN A 1 137 ? 22.819 14.151 -12.578 1.00 89.06 137 GLN A C 1
ATOM 1081 O O . GLN A 1 137 ? 23.183 14.472 -13.707 1.00 89.06 137 GLN A O 1
ATOM 1086 N N . SER A 1 138 ? 21.670 14.607 -12.069 1.00 90.50 138 SER A N 1
ATOM 1087 C CA . SER A 1 138 ? 20.759 15.492 -12.802 1.00 90.50 138 SER A CA 1
ATOM 1088 C C . SER A 1 138 ? 20.683 16.881 -12.173 1.00 90.50 138 SER A C 1
ATOM 1090 O O . SER A 1 138 ? 20.484 17.023 -10.971 1.00 90.50 138 SER A O 1
ATOM 1092 N N . SER A 1 139 ? 20.749 17.925 -13.003 1.00 91.25 139 SER A N 1
ATOM 1093 C CA . SER A 1 139 ? 20.460 19.305 -12.585 1.00 91.25 139 SER A CA 1
ATOM 1094 C C . SER A 1 139 ? 18.960 19.621 -12.543 1.00 91.25 139 SER A C 1
ATOM 1096 O O . SER A 1 139 ? 18.550 20.583 -11.894 1.00 91.25 139 SER A O 1
ATOM 1098 N N . ASN A 1 140 ? 18.127 18.822 -13.218 1.00 93.56 140 ASN A N 1
ATOM 1099 C CA . ASN A 1 140 ? 16.676 18.934 -13.128 1.00 93.56 140 ASN A CA 1
ATOM 1100 C C . ASN A 1 140 ? 16.196 18.328 -11.804 1.00 93.56 140 ASN A C 1
ATOM 1102 O O . ASN A 1 140 ? 16.296 17.117 -11.615 1.00 93.56 140 ASN A O 1
ATOM 1106 N N . GLN A 1 141 ? 15.635 19.164 -10.928 1.00 90.31 141 GLN A N 1
ATOM 1107 C CA . GLN A 1 141 ? 15.156 18.780 -9.593 1.00 90.31 141 GLN A CA 1
ATOM 1108 C C . GLN A 1 141 ? 13.951 17.825 -9.607 1.00 90.31 141 GLN A C 1
ATOM 1110 O O . GLN A 1 141 ? 13.662 17.196 -8.591 1.00 90.31 141 GLN A O 1
ATOM 1115 N N . ARG A 1 142 ? 13.257 17.693 -10.747 1.00 92.88 142 ARG A N 1
ATOM 1116 C CA . ARG A 1 142 ? 12.197 16.692 -10.942 1.00 92.88 142 ARG A CA 1
ATOM 1117 C C . ARG A 1 142 ? 12.742 15.297 -11.231 1.00 92.88 142 ARG A C 1
ATOM 1119 O O . ARG A 1 142 ? 11.982 14.340 -11.145 1.00 92.88 142 ARG A O 1
ATOM 1126 N N . ASN A 1 143 ? 14.010 15.174 -11.625 1.00 94.25 143 ASN A N 1
ATOM 1127 C CA . ASN A 1 143 ? 14.612 13.869 -11.862 1.00 94.25 143 ASN A CA 1
ATOM 1128 C C . ASN A 1 143 ? 14.993 13.253 -10.524 1.00 94.25 143 ASN A C 1
ATOM 1130 O O . ASN A 1 143 ? 15.699 13.861 -9.713 1.00 94.25 143 ASN A O 1
ATOM 1134 N N . ARG A 1 144 ? 14.498 12.046 -10.307 1.00 93.75 144 ARG A N 1
ATOM 1135 C CA . ARG A 1 144 ? 14.571 11.324 -9.047 1.00 93.75 144 ARG A CA 1
ATOM 1136 C C . ARG A 1 144 ? 14.919 9.872 -9.320 1.00 93.75 144 ARG A C 1
ATOM 1138 O O . ARG A 1 144 ? 14.890 9.423 -10.464 1.00 93.75 144 ARG A O 1
ATOM 1145 N N . GLU A 1 145 ? 15.296 9.172 -8.272 1.00 92.19 145 GLU A N 1
ATOM 1146 C CA . GLU A 1 145 ? 15.650 7.766 -8.293 1.00 92.19 145 GLU A CA 1
ATOM 1147 C C . GLU A 1 145 ? 14.907 7.077 -7.154 1.00 92.19 145 GLU A C 1
ATOM 1149 O O . GLU A 1 145 ? 15.095 7.421 -5.984 1.00 92.19 145 GLU A O 1
ATOM 1154 N N . MET A 1 146 ? 14.034 6.141 -7.516 1.00 91.69 146 MET A N 1
ATOM 1155 C CA . MET A 1 146 ? 13.351 5.277 -6.569 1.00 91.69 146 MET A CA 1
ATOM 1156 C C . MET A 1 146 ? 14.199 4.029 -6.344 1.00 91.69 146 MET A C 1
ATOM 1158 O O . MET A 1 146 ? 14.640 3.396 -7.301 1.00 91.69 146 MET A O 1
ATOM 1162 N N . GLN A 1 147 ? 14.393 3.667 -5.086 1.00 92.44 147 GLN A N 1
ATOM 1163 C CA . GLN A 1 147 ? 14.872 2.357 -4.672 1.00 92.44 147 GLN A CA 1
ATOM 1164 C C . GLN A 1 147 ? 13.686 1.584 -4.117 1.00 92.44 147 GLN A C 1
ATOM 1166 O O . GLN A 1 147 ? 12.862 2.171 -3.416 1.00 92.44 147 GLN A O 1
ATOM 1171 N N . TYR A 1 148 ? 13.562 0.304 -4.445 1.00 92.31 148 TYR A N 1
ATOM 1172 C CA . TYR A 1 148 ? 12.492 -0.523 -3.903 1.00 92.31 148 TYR A CA 1
ATOM 1173 C C . TYR A 1 148 ? 12.832 -2.004 -3.913 1.00 92.31 148 TYR A C 1
ATOM 1175 O O . TYR A 1 148 ? 13.625 -2.491 -4.718 1.00 92.31 148 TYR A O 1
ATOM 1183 N N . ASN A 1 149 ? 12.171 -2.728 -3.027 1.00 93.38 149 ASN A N 1
ATOM 1184 C CA . ASN A 1 149 ? 12.033 -4.165 -3.068 1.00 93.38 149 ASN A CA 1
ATOM 1185 C C . ASN A 1 149 ? 10.602 -4.513 -2.630 1.00 93.38 149 ASN A C 1
ATOM 1187 O O . ASN A 1 149 ? 9.915 -3.719 -1.987 1.00 93.38 149 ASN A O 1
ATOM 1191 N N . VAL A 1 150 ? 10.150 -5.702 -2.988 1.00 93.81 150 VAL A N 1
ATOM 1192 C CA . VAL A 1 150 ? 8.905 -6.305 -2.513 1.00 93.81 150 VAL A CA 1
ATOM 1193 C C . VAL A 1 150 ? 9.246 -7.734 -2.146 1.00 93.81 150 VAL A C 1
ATOM 1195 O O . VAL A 1 150 ? 9.829 -8.465 -2.950 1.00 93.81 150 VAL A O 1
ATOM 1198 N N . TYR A 1 151 ? 8.948 -8.095 -0.906 1.00 93.50 151 TYR A N 1
ATOM 1199 C CA . TYR A 1 151 ? 9.329 -9.356 -0.301 1.00 93.50 151 TYR A CA 1
ATOM 1200 C C . TYR A 1 151 ? 8.116 -10.265 -0.173 1.00 93.50 151 TYR A C 1
ATOM 1202 O O . TYR A 1 151 ? 7.078 -9.832 0.314 1.00 93.50 151 TYR A O 1
ATOM 1210 N N . ASN A 1 152 ? 8.253 -11.523 -0.585 1.00 94.62 152 ASN A N 1
ATOM 1211 C CA . ASN A 1 152 ? 7.237 -12.537 -0.332 1.00 94.62 152 ASN A CA 1
ATOM 1212 C C . ASN A 1 152 ? 7.423 -13.081 1.088 1.00 94.62 152 ASN A C 1
ATOM 1214 O O . ASN A 1 152 ? 8.250 -13.965 1.312 1.00 94.62 152 ASN A O 1
ATOM 1218 N N . ILE A 1 153 ? 6.682 -12.532 2.047 1.00 90.56 153 ILE A N 1
ATOM 1219 C CA . ILE A 1 153 ? 6.615 -13.050 3.421 1.00 90.56 153 ILE A CA 1
ATOM 1220 C C . ILE A 1 153 ? 5.591 -14.184 3.561 1.00 90.56 153 ILE A C 1
ATOM 1222 O O . ILE A 1 153 ? 5.465 -14.777 4.630 1.00 90.56 153 ILE A O 1
ATOM 1226 N N . GLY A 1 154 ? 4.884 -14.525 2.485 1.00 89.56 154 GLY A N 1
ATOM 1227 C CA . GLY A 1 154 ? 4.004 -15.679 2.417 1.00 89.56 154 GLY A CA 1
ATOM 1228 C C . GLY A 1 154 ? 4.757 -17.008 2.400 1.00 89.56 154 GLY A C 1
ATOM 1229 O O . GLY A 1 154 ? 5.969 -17.090 2.193 1.00 89.56 154 GLY A O 1
ATOM 1230 N N . GLY A 1 155 ? 4.013 -18.091 2.611 1.00 91.19 155 GLY A N 1
ATOM 1231 C CA . GLY A 1 155 ? 4.510 -19.467 2.604 1.00 91.19 155 GLY A CA 1
ATOM 1232 C C . GLY A 1 155 ? 4.498 -20.135 1.228 1.00 91.19 155 GLY A C 1
ATOM 1233 O O . GLY A 1 155 ? 4.904 -21.294 1.113 1.00 91.19 155 GLY A O 1
ATOM 1234 N N . GLN A 1 156 ? 4.027 -19.449 0.181 1.00 94.81 156 GLN A N 1
ATOM 1235 C CA . GLN A 1 156 ? 3.861 -20.012 -1.164 1.00 94.81 156 GLN A CA 1
ATOM 1236 C C . GLN A 1 156 ? 4.595 -19.214 -2.250 1.00 94.81 156 GLN A C 1
ATOM 1238 O O . GLN A 1 156 ? 4.711 -17.995 -2.179 1.00 94.81 156 GLN A O 1
ATOM 1243 N N . THR A 1 157 ? 5.090 -19.910 -3.280 1.00 96.62 157 THR A N 1
ATOM 1244 C CA . THR A 1 157 ? 5.700 -19.277 -4.462 1.00 96.62 157 THR A CA 1
ATOM 1245 C C . THR A 1 157 ? 4.638 -18.575 -5.297 1.00 96.62 157 THR A C 1
ATOM 1247 O O . THR A 1 157 ? 3.671 -19.213 -5.716 1.00 96.62 157 THR A O 1
ATOM 1250 N N . ILE A 1 158 ? 4.868 -17.304 -5.616 1.00 97.19 158 ILE A N 1
ATOM 1251 C CA . ILE A 1 158 ? 4.029 -16.540 -6.539 1.00 97.19 158 ILE A CA 1
ATOM 1252 C C . ILE A 1 158 ? 4.600 -16.716 -7.946 1.00 97.19 158 ILE A C 1
ATOM 1254 O O . ILE A 1 158 ? 5.756 -16.378 -8.206 1.00 97.19 158 ILE A O 1
ATOM 1258 N N . ASN A 1 159 ? 3.819 -17.296 -8.856 1.00 97.25 159 ASN A N 1
ATOM 1259 C CA . ASN A 1 159 ? 4.284 -17.574 -10.213 1.00 97.25 159 ASN A CA 1
ATOM 1260 C C . ASN A 1 159 ? 4.101 -16.356 -11.125 1.00 97.25 159 ASN A C 1
ATOM 1262 O O . ASN A 1 159 ? 3.113 -15.634 -11.021 1.00 97.25 159 ASN A O 1
ATOM 1266 N N . ALA A 1 160 ? 4.996 -16.182 -12.098 1.00 96.50 160 ALA A N 1
ATOM 1267 C CA . ALA A 1 160 ? 4.842 -15.167 -13.142 1.00 96.50 160 ALA A CA 1
ATOM 1268 C C . ALA A 1 160 ? 3.547 -15.365 -13.958 1.00 96.50 160 ALA A C 1
ATOM 1270 O O . ALA A 1 160 ? 2.997 -14.418 -14.510 1.00 96.50 160 ALA A O 1
ATOM 1271 N N . SER A 1 161 ? 3.010 -16.588 -14.010 1.00 96.00 161 SER A N 1
ATOM 1272 C CA . SER A 1 161 ? 1.722 -16.871 -14.655 1.00 96.00 161 SER A CA 1
ATOM 1273 C C . SER A 1 161 ? 0.527 -16.192 -13.984 1.00 96.00 161 SER A C 1
ATOM 1275 O O . SER A 1 161 ? -0.511 -16.054 -14.629 1.00 96.00 161 SER A O 1
ATOM 1277 N N . GLU A 1 162 ? 0.656 -15.767 -12.722 1.00 94.62 162 GLU A N 1
ATOM 1278 C CA . GLU A 1 162 ? -0.398 -15.029 -12.018 1.00 94.62 162 GLU A CA 1
ATOM 1279 C C . GLU A 1 162 ? -0.576 -13.610 -12.580 1.00 94.62 162 GLU A C 1
ATOM 1281 O O . GLU A 1 162 ? -1.686 -13.095 -12.567 1.00 94.62 162 GLU A O 1
ATOM 1286 N N . ARG A 1 163 ? 0.473 -13.006 -13.165 1.00 92.44 163 ARG A N 1
ATOM 1287 C CA . ARG A 1 163 ? 0.443 -11.657 -13.776 1.00 92.44 163 ARG A CA 1
ATOM 1288 C C . ARG A 1 163 ? 0.122 -10.534 -12.789 1.00 92.44 163 ARG A C 1
ATOM 1290 O O . ARG A 1 163 ? -0.760 -9.703 -13.017 1.00 92.44 163 ARG A O 1
ATOM 1297 N N . TRP A 1 164 ? 0.875 -10.514 -11.698 1.00 93.31 164 TRP A N 1
ATOM 1298 C CA . TRP A 1 164 ? 0.821 -9.479 -10.670 1.00 93.31 164 TRP A CA 1
ATOM 1299 C C . TRP A 1 164 ? 1.800 -8.337 -10.983 1.00 93.31 164 TRP A C 1
ATOM 1301 O O . TRP A 1 164 ? 2.540 -8.377 -11.972 1.00 93.31 164 TRP A O 1
ATOM 1311 N N . ASN A 1 165 ? 1.774 -7.269 -10.186 1.00 92.88 165 ASN A N 1
ATOM 1312 C CA . ASN A 1 165 ? 2.591 -6.086 -10.458 1.00 92.88 165 ASN A CA 1
ATOM 1313 C C . ASN A 1 165 ? 2.976 -5.293 -9.212 1.00 92.88 165 ASN A C 1
ATOM 1315 O O . ASN A 1 165 ? 2.344 -5.394 -8.167 1.00 92.88 165 ASN A O 1
ATOM 1319 N N . ILE A 1 166 ? 3.981 -4.440 -9.376 1.00 94.94 166 ILE A N 1
ATOM 1320 C CA . ILE A 1 166 ? 4.371 -3.417 -8.415 1.00 94.94 166 ILE A CA 1
ATOM 1321 C C . ILE A 1 166 ? 4.166 -2.059 -9.081 1.00 94.94 166 ILE A C 1
ATOM 1323 O O . ILE A 1 166 ? 4.625 -1.820 -10.202 1.00 94.94 166 ILE A O 1
ATOM 1327 N N . CYS A 1 167 ? 3.466 -1.156 -8.399 1.00 92.38 167 CYS A N 1
ATOM 1328 C CA . CYS A 1 167 ? 3.281 0.216 -8.866 1.00 92.38 167 CYS A CA 1
ATOM 1329 C C . CYS A 1 167 ? 3.924 1.209 -7.908 1.00 92.38 167 CYS A C 1
ATOM 1331 O O . CYS A 1 167 ? 3.741 1.123 -6.696 1.00 92.38 167 CYS A O 1
ATOM 1333 N N . TYR A 1 168 ? 4.581 2.219 -8.471 1.00 93.38 168 TYR A N 1
ATOM 1334 C CA . TYR A 1 168 ? 4.925 3.434 -7.746 1.00 93.38 168 TYR A CA 1
ATOM 1335 C C . TYR A 1 168 ? 4.058 4.580 -8.236 1.00 93.38 168 TYR A C 1
ATOM 1337 O O . TYR A 1 168 ? 4.052 4.871 -9.431 1.00 93.38 168 TYR A O 1
ATOM 1345 N N . LEU A 1 169 ? 3.311 5.221 -7.344 1.00 89.69 169 LEU A N 1
ATOM 1346 C CA . LEU A 1 169 ? 2.302 6.218 -7.704 1.00 89.69 169 LEU A CA 1
ATOM 1347 C C . LEU A 1 169 ? 2.373 7.455 -6.809 1.00 89.69 169 LEU A C 1
ATOM 1349 O O . LEU A 1 169 ? 2.831 7.396 -5.669 1.00 89.69 169 LEU A O 1
ATOM 1353 N N . TYR A 1 170 ? 1.900 8.579 -7.343 1.00 89.69 170 TYR A N 1
ATOM 1354 C CA . TYR A 1 170 ? 1.555 9.758 -6.554 1.00 89.69 170 TYR A CA 1
ATOM 1355 C C . TYR A 1 170 ? 0.053 9.765 -6.302 1.00 89.69 170 TYR A C 1
ATOM 1357 O O . TYR A 1 170 ? -0.732 9.434 -7.190 1.00 89.69 170 TYR A O 1
ATOM 1365 N N . TYR A 1 171 ? -0.345 10.171 -5.102 1.00 80.94 171 TYR A N 1
ATOM 1366 C CA . TYR A 1 171 ? -1.739 10.227 -4.690 1.00 80.94 171 TYR A CA 1
ATOM 1367 C C . TYR A 1 171 ? -2.013 11.514 -3.910 1.00 80.94 171 TYR A C 1
ATOM 1369 O O . TYR A 1 171 ? -1.340 11.791 -2.915 1.00 80.94 171 TYR A O 1
ATOM 1377 N N . ASN A 1 172 ? -2.973 12.324 -4.361 1.00 82.06 172 ASN A N 1
ATOM 1378 C CA . ASN A 1 172 ? -3.292 13.599 -3.728 1.00 82.06 172 ASN A CA 1
ATOM 1379 C C . ASN A 1 172 ? -3.987 13.376 -2.381 1.00 82.06 172 ASN A C 1
ATOM 1381 O O . ASN A 1 172 ? -5.047 12.757 -2.291 1.00 82.06 172 ASN A O 1
ATOM 1385 N N . ALA A 1 173 ? -3.424 13.962 -1.328 1.00 72.50 173 ALA A N 1
ATOM 1386 C CA . ALA A 1 173 ? -3.893 13.783 0.040 1.00 72.50 173 ALA A CA 1
ATOM 1387 C C . ALA A 1 173 ? -5.311 14.316 0.294 1.00 72.50 173 ALA A C 1
ATOM 1389 O O . ALA A 1 173 ? -5.910 13.951 1.297 1.00 72.50 173 ALA A O 1
ATOM 1390 N N . PHE A 1 174 ? -5.840 15.169 -0.587 1.00 68.88 174 PHE A N 1
ATOM 1391 C CA . PHE A 1 174 ? -7.141 15.826 -0.438 1.00 68.88 174 PHE A CA 1
ATOM 1392 C C . PHE A 1 174 ? -8.094 15.572 -1.613 1.00 68.88 174 PHE A C 1
ATOM 1394 O O . PHE A 1 174 ? -9.227 16.057 -1.606 1.00 68.88 174 PHE A O 1
ATOM 1401 N N . ASN A 1 175 ? -7.666 14.815 -2.627 1.00 70.00 175 ASN A N 1
ATOM 1402 C CA . ASN A 1 175 ? -8.478 14.503 -3.797 1.00 70.00 175 ASN A CA 1
ATOM 1403 C C . ASN A 1 175 ? -8.202 13.084 -4.311 1.00 70.00 175 ASN A C 1
ATOM 1405 O O . ASN A 1 175 ? -7.257 12.855 -5.055 1.00 70.00 175 ASN A O 1
ATOM 1409 N N . ALA A 1 176 ? -9.097 12.157 -3.979 1.00 61.56 176 ALA A N 1
ATOM 1410 C CA . ALA A 1 176 ? -9.016 10.750 -4.359 1.00 61.56 176 ALA A CA 1
ATOM 1411 C C . ALA A 1 176 ? -8.968 10.466 -5.863 1.00 61.56 176 ALA A C 1
ATOM 1413 O O . ALA A 1 176 ? -8.543 9.392 -6.282 1.00 61.56 176 ALA A O 1
ATOM 1414 N N . GLU A 1 177 ? -9.421 11.407 -6.686 1.00 68.69 177 GLU A N 1
ATOM 1415 C CA . GLU A 1 177 ? -9.423 11.258 -8.141 1.00 68.69 177 GLU A CA 1
ATOM 1416 C C . GLU A 1 177 ? -8.143 11.792 -8.799 1.00 68.69 177 GLU A C 1
ATOM 1418 O O . GLU A 1 177 ? -7.989 11.665 -10.014 1.00 68.69 177 GLU A O 1
ATOM 1423 N N . ASP A 1 178 ? -7.251 12.403 -8.015 1.00 76.94 178 ASP A N 1
ATOM 1424 C CA . ASP A 1 178 ? -5.998 13.008 -8.460 1.00 76.94 178 ASP A CA 1
ATOM 1425 C C . ASP A 1 178 ? -4.813 12.142 -8.023 1.00 76.94 178 ASP A C 1
ATOM 1427 O O . ASP A 1 178 ? -4.270 12.259 -6.923 1.00 76.94 178 ASP A O 1
ATOM 1431 N N . PHE A 1 179 ? -4.460 11.206 -8.896 1.00 84.31 179 PHE A N 1
ATOM 1432 C CA . PHE A 1 179 ? -3.364 10.268 -8.712 1.00 84.31 179 PHE A CA 1
ATOM 1433 C C . PHE A 1 179 ? -2.831 9.819 -10.074 1.00 84.31 179 PHE A C 1
ATOM 1435 O O . PHE A 1 179 ? -3.517 9.937 -11.093 1.00 84.31 179 PHE A O 1
ATOM 1442 N N . GLY A 1 180 ? -1.638 9.231 -10.089 1.00 85.00 180 GLY A N 1
ATOM 1443 C CA . GLY A 1 180 ? -1.073 8.624 -11.292 1.00 85.00 180 GLY A CA 1
ATOM 1444 C C . GLY A 1 180 ? 0.086 7.687 -10.984 1.00 85.00 180 GLY A C 1
ATOM 1445 O O . GLY A 1 180 ? 0.713 7.784 -9.929 1.00 85.00 180 GLY A O 1
ATOM 1446 N N . ILE A 1 181 ? 0.357 6.757 -11.903 1.00 86.88 181 ILE A N 1
ATOM 1447 C CA . ILE A 1 181 ? 1.433 5.767 -11.773 1.00 86.88 181 ILE A CA 1
ATOM 1448 C C . ILE A 1 181 ? 2.701 6.332 -12.391 1.00 86.88 181 ILE A C 1
ATOM 1450 O O . ILE A 1 181 ? 2.768 6.590 -13.584 1.00 86.88 181 ILE A O 1
ATOM 1454 N N . ILE A 1 182 ? 3.740 6.481 -11.589 1.00 91.19 182 ILE A N 1
ATOM 1455 C CA . ILE A 1 182 ? 5.061 6.903 -12.037 1.00 91.19 182 ILE A CA 1
ATOM 1456 C C . ILE A 1 182 ? 5.779 5.723 -12.702 1.00 91.19 182 ILE A C 1
ATOM 1458 O O . ILE A 1 182 ? 6.256 5.863 -13.833 1.00 91.19 182 ILE A O 1
ATOM 1462 N N . LEU A 1 183 ? 5.824 4.575 -12.017 1.00 91.44 183 LEU A N 1
ATOM 1463 C CA . LEU A 1 183 ? 6.521 3.358 -12.443 1.00 91.44 183 LEU A CA 1
ATOM 1464 C C . LEU A 1 183 ? 5.601 2.142 -12.355 1.00 91.44 183 LEU A C 1
ATOM 1466 O O . LEU A 1 183 ? 4.831 2.019 -11.401 1.00 91.44 183 LEU A O 1
ATOM 1470 N N . TYR A 1 184 ? 5.718 1.247 -13.332 1.00 91.62 184 TYR A N 1
ATOM 1471 C CA . TYR A 1 184 ? 4.977 -0.010 -13.400 1.00 91.62 184 TYR A CA 1
ATOM 1472 C C . TYR A 1 184 ? 5.935 -1.172 -13.673 1.00 91.62 184 TYR A C 1
ATOM 1474 O O . TYR A 1 184 ? 6.597 -1.195 -14.711 1.00 91.62 184 TYR A O 1
ATOM 1482 N N . ASP A 1 185 ? 5.991 -2.122 -12.746 1.00 94.38 185 ASP A N 1
ATOM 1483 C CA . ASP A 1 185 ? 6.830 -3.318 -12.819 1.00 94.38 185 ASP A CA 1
ATOM 1484 C C . ASP A 1 185 ? 5.939 -4.569 -12.837 1.00 94.38 185 ASP A C 1
ATOM 1486 O O . ASP A 1 185 ? 5.262 -4.879 -11.857 1.00 94.38 185 ASP A O 1
ATOM 1490 N N . GLU A 1 186 ? 5.872 -5.259 -13.972 1.00 94.38 186 GLU A N 1
ATOM 1491 C CA . GLU A 1 186 ? 4.997 -6.413 -14.193 1.00 94.38 186 GLU A CA 1
ATOM 1492 C C . GLU A 1 186 ? 5.749 -7.731 -13.972 1.00 94.38 186 GLU A C 1
ATOM 1494 O O . GLU A 1 186 ? 6.866 -7.904 -14.456 1.00 94.38 186 GLU A O 1
ATOM 1499 N N . TYR A 1 187 ? 5.118 -8.699 -13.309 1.00 96.38 187 TYR A N 1
ATOM 1500 C CA . TYR A 1 187 ? 5.646 -10.055 -13.141 1.00 96.38 187 TYR A CA 1
ATOM 1501 C C . TYR A 1 187 ? 4.771 -11.019 -13.930 1.00 96.38 187 TYR A C 1
ATOM 1503 O O . TYR A 1 187 ? 3.661 -11.343 -13.515 1.00 96.38 187 TYR A O 1
ATOM 1511 N N . THR A 1 188 ? 5.249 -11.431 -15.105 1.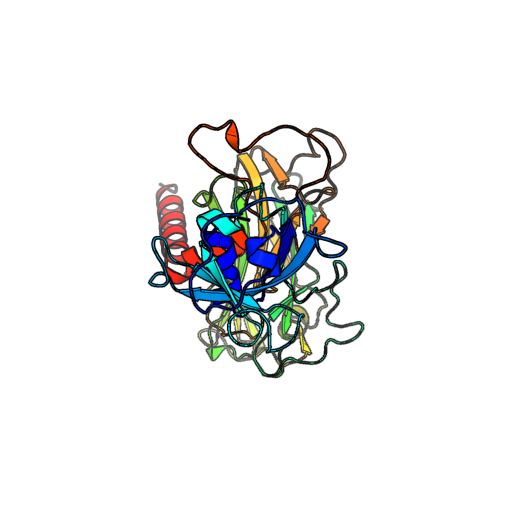00 95.00 188 THR A N 1
ATOM 1512 C CA . THR A 1 188 ? 4.416 -12.054 -16.141 1.00 95.00 188 THR A CA 1
ATOM 1513 C C . THR A 1 188 ? 5.171 -13.107 -16.945 1.00 95.00 188 THR A C 1
ATOM 1515 O O . THR A 1 188 ? 6.356 -12.965 -17.238 1.00 95.00 188 THR A O 1
ATOM 1518 N N . ASP A 1 189 ? 4.468 -14.167 -17.343 1.00 96.12 189 ASP A N 1
ATOM 1519 C CA . ASP A 1 189 ? 4.976 -15.216 -18.234 1.00 96.12 189 ASP A CA 1
ATOM 1520 C C . ASP A 1 189 ? 4.786 -14.904 -19.729 1.00 96.12 189 ASP A C 1
ATOM 1522 O O . ASP A 1 189 ? 5.145 -15.704 -20.596 1.00 96.12 189 ASP A O 1
ATOM 1526 N N . GLN A 1 190 ? 4.212 -13.740 -20.050 1.00 94.06 190 GLN A N 1
ATOM 1527 C CA . GLN A 1 190 ? 3.843 -13.370 -21.418 1.00 94.06 190 GLN A CA 1
ATOM 1528 C C . GLN A 1 190 ? 5.032 -12.980 -22.299 1.00 94.06 190 GLN A C 1
ATOM 1530 O O . GLN A 1 190 ? 4.910 -12.970 -23.527 1.00 94.06 190 GLN A O 1
ATOM 1535 N N . TYR A 1 191 ? 6.171 -12.666 -21.685 1.00 92.00 191 TYR A N 1
ATOM 1536 C CA . TYR A 1 191 ? 7.370 -12.193 -22.364 1.00 92.00 191 TYR A CA 1
ATOM 1537 C C . TYR A 1 191 ? 8.588 -13.020 -21.948 1.00 92.00 191 TYR A C 1
ATOM 1539 O O . TYR A 1 191 ? 8.650 -13.557 -20.844 1.00 92.00 191 TYR A O 1
ATOM 1547 N N . GLY A 1 192 ? 9.567 -13.117 -22.850 1.00 94.19 192 GLY A N 1
ATOM 1548 C CA . GLY A 1 192 ? 10.831 -13.804 -22.582 1.00 94.19 192 GLY A CA 1
ATOM 1549 C C . GLY A 1 192 ? 10.676 -15.259 -22.124 1.00 94.19 192 GLY A C 1
ATOM 1550 O O . GLY A 1 192 ? 9.694 -15.943 -22.422 1.00 94.19 192 GLY A O 1
ATOM 1551 N N . ARG A 1 193 ? 11.693 -15.749 -21.422 1.00 96.44 193 ARG A N 1
ATOM 1552 C CA . ARG A 1 193 ? 11.722 -17.030 -20.709 1.00 96.44 193 ARG A CA 1
ATOM 1553 C C . ARG A 1 193 ? 11.956 -16.765 -19.224 1.00 96.44 193 ARG A C 1
ATOM 1555 O O . ARG A 1 193 ? 12.406 -15.686 -18.861 1.00 96.44 193 ARG A O 1
ATOM 1562 N N . LEU A 1 194 ? 11.712 -17.766 -18.378 1.00 96.25 194 LEU A N 1
ATOM 1563 C CA . LEU A 1 194 ? 11.993 -17.673 -16.944 1.00 96.25 194 LEU A CA 1
ATOM 1564 C C . LEU A 1 194 ? 13.434 -17.189 -16.694 1.00 96.25 194 LEU A C 1
ATOM 1566 O O . LEU A 1 194 ? 14.381 -17.820 -17.168 1.00 96.25 194 LEU A O 1
ATOM 1570 N N . GLY A 1 195 ? 13.580 -16.096 -15.947 1.00 94.69 195 GLY A N 1
ATOM 1571 C CA . GLY A 1 195 ? 14.855 -15.411 -15.712 1.00 94.69 195 GLY A CA 1
ATOM 1572 C C . GLY A 1 195 ? 15.029 -14.115 -16.508 1.00 94.69 195 GLY A C 1
ATOM 1573 O O . GLY A 1 195 ? 15.822 -13.266 -16.110 1.00 94.69 195 GLY A O 1
ATOM 1574 N N . ASP A 1 196 ? 14.296 -13.944 -17.609 1.00 96.31 196 ASP A N 1
ATOM 1575 C CA . ASP A 1 196 ? 14.392 -12.753 -18.448 1.00 96.31 196 ASP A CA 1
ATOM 1576 C C . ASP A 1 196 ? 13.576 -11.590 -17.859 1.00 96.31 196 ASP A C 1
ATOM 1578 O O . ASP A 1 196 ? 12.549 -11.778 -17.200 1.00 96.31 196 ASP A O 1
ATOM 1582 N N . ASN A 1 197 ? 14.014 -10.368 -18.152 1.00 95.94 197 ASN A N 1
ATOM 1583 C CA . ASN A 1 197 ? 13.275 -9.137 -17.895 1.00 95.94 197 ASN A CA 1
ATOM 1584 C C . ASN A 1 197 ? 13.579 -8.106 -18.991 1.00 95.94 197 ASN A C 1
ATOM 1586 O O . ASN A 1 197 ? 14.540 -8.259 -19.755 1.00 95.94 197 ASN A O 1
ATOM 1590 N N . GLY A 1 198 ? 12.760 -7.064 -19.092 1.00 93.25 198 GLY A N 1
ATOM 1591 C CA . GLY A 1 198 ? 12.981 -6.013 -20.075 1.00 93.25 198 GLY A CA 1
ATOM 1592 C C . GLY A 1 198 ? 11.951 -4.894 -20.052 1.00 93.25 198 GLY A C 1
ATOM 1593 O O . GLY A 1 198 ? 10.948 -4.940 -19.345 1.00 93.25 198 GLY A O 1
ATOM 1594 N N . GLU A 1 199 ? 12.194 -3.880 -20.880 1.00 91.50 199 GLU A N 1
ATOM 1595 C CA . GLU A 1 199 ? 11.282 -2.749 -21.032 1.00 91.50 199 GLU A CA 1
ATOM 1596 C C . GLU A 1 199 ? 9.972 -3.175 -21.711 1.00 91.50 199 GLU A C 1
ATOM 1598 O O . GLU A 1 199 ? 9.963 -3.895 -22.718 1.00 91.50 199 GLU A O 1
ATOM 1603 N N . LEU A 1 200 ? 8.847 -2.683 -21.191 1.00 85.50 200 LEU A N 1
ATOM 1604 C CA . LEU A 1 200 ? 7.538 -2.801 -21.830 1.00 85.50 200 LEU A CA 1
ATOM 1605 C C . LEU A 1 200 ? 7.422 -1.760 -22.955 1.00 85.50 200 LEU A C 1
ATOM 1607 O O . LEU A 1 200 ? 6.987 -0.630 -22.739 1.00 85.50 200 LEU A O 1
ATOM 1611 N N . ALA A 1 201 ? 7.774 -2.158 -24.181 1.00 64.00 201 ALA A N 1
ATOM 1612 C CA . ALA A 1 201 ? 7.724 -1.293 -25.369 1.00 64.00 201 ALA A CA 1
ATOM 1613 C C . ALA A 1 201 ? 6.307 -0.772 -25.713 1.00 64.00 201 ALA A C 1
ATOM 1615 O O . ALA A 1 201 ? 6.163 0.251 -26.385 1.00 64.00 201 ALA A O 1
ATOM 1616 N N . SER A 1 202 ? 5.254 -1.465 -25.262 1.00 61.00 202 SER A N 1
ATOM 1617 C CA . SER A 1 202 ? 3.850 -1.049 -25.367 1.00 61.00 202 SER A CA 1
ATOM 1618 C C . SER A 1 202 ? 3.011 -1.708 -24.269 1.00 61.00 202 SER A C 1
ATOM 1620 O O . SER A 1 202 ? 3.188 -2.897 -24.025 1.00 61.00 202 SER A O 1
ATOM 1622 N N . GLY A 1 203 ? 2.067 -0.978 -23.663 1.00 62.41 203 GLY A N 1
ATOM 1623 C CA . GLY A 1 203 ? 1.071 -1.546 -22.736 1.00 62.41 203 GLY A CA 1
ATOM 1624 C C . GLY A 1 203 ? 1.310 -1.304 -21.242 1.00 62.41 203 GLY A C 1
ATOM 1625 O O . GLY A 1 203 ? 0.477 -1.708 -20.437 1.00 62.41 203 GLY A O 1
ATOM 1626 N N . GLY A 1 204 ? 2.392 -0.622 -20.865 1.00 68.94 204 GLY A N 1
ATOM 1627 C CA . GLY A 1 204 ? 2.676 -0.303 -19.467 1.00 68.94 204 GLY A CA 1
ATOM 1628 C C . GLY A 1 204 ? 1.872 0.882 -18.916 1.00 68.94 204 GLY A C 1
ATOM 1629 O O . GLY A 1 204 ? 1.562 1.829 -19.638 1.00 68.94 204 GLY A O 1
ATOM 1630 N N . TYR A 1 205 ? 1.532 0.817 -17.629 1.00 78.19 205 TYR A N 1
ATOM 1631 C CA . TYR A 1 205 ? 0.630 1.741 -16.930 1.00 78.19 205 TYR A CA 1
ATOM 1632 C C . TYR A 1 205 ? 1.327 2.989 -16.354 1.00 78.19 205 TYR A C 1
ATOM 1634 O O . TYR A 1 205 ? 0.659 3.975 -16.048 1.00 78.19 205 TYR A O 1
ATOM 1642 N N . GLY A 1 206 ? 2.654 2.958 -16.226 1.00 80.81 206 GLY A N 1
ATOM 1643 C CA . GLY A 1 206 ? 3.485 4.009 -15.650 1.00 80.81 206 GLY A CA 1
ATOM 1644 C C . GLY A 1 206 ? 3.878 5.124 -16.621 1.00 80.81 206 GLY A C 1
ATOM 1645 O O . GLY A 1 206 ? 4.090 4.920 -17.820 1.00 80.81 206 GLY A O 1
ATOM 1646 N N . GLU A 1 207 ? 4.012 6.329 -16.075 1.00 79.12 207 GLU A N 1
ATOM 1647 C CA . GLU A 1 207 ? 4.326 7.563 -16.790 1.00 79.12 207 GLU A CA 1
ATOM 1648 C C . GLU A 1 207 ? 5.798 7.711 -17.190 1.00 79.12 207 GLU A C 1
ATOM 1650 O O . GLU A 1 207 ? 6.103 8.399 -18.175 1.00 79.12 207 GLU A O 1
ATOM 1655 N N . SER A 1 208 ? 6.709 7.138 -16.407 1.00 79.56 208 SER A N 1
ATOM 1656 C CA . SER A 1 208 ? 8.155 7.288 -16.602 1.00 79.56 208 SER A CA 1
ATOM 1657 C C . SER A 1 208 ? 8.826 5.999 -17.051 1.00 79.56 208 SER A C 1
ATOM 1659 O O . SER A 1 208 ? 9.714 6.055 -17.896 1.00 79.56 208 SER A O 1
ATOM 1661 N N . GLY A 1 209 ? 8.399 4.855 -16.516 1.00 80.19 209 GLY A N 1
ATOM 1662 C CA . GLY A 1 209 ? 9.036 3.574 -16.780 1.00 80.19 209 GLY A CA 1
ATOM 1663 C C . GLY A 1 209 ? 8.064 2.414 -16.634 1.00 80.19 209 GLY A C 1
ATOM 1664 O O . GLY A 1 209 ? 7.219 2.409 -15.739 1.00 80.19 209 GLY A O 1
ATOM 1665 N N . ASN A 1 210 ? 8.191 1.450 -17.542 1.00 88.75 210 ASN A N 1
ATOM 1666 C CA . ASN A 1 210 ? 7.395 0.236 -17.568 1.00 88.75 210 ASN A CA 1
ATOM 1667 C C . ASN A 1 210 ? 8.315 -0.955 -17.835 1.00 88.75 210 ASN A C 1
ATOM 1669 O O . ASN A 1 210 ? 9.054 -0.940 -18.822 1.00 88.75 210 ASN A O 1
ATOM 1673 N N . TRP A 1 211 ? 8.263 -1.972 -16.984 1.00 93.00 211 TRP A N 1
ATOM 1674 C CA . TRP A 1 211 ? 9.146 -3.133 -17.056 1.00 93.00 211 TRP A CA 1
ATOM 1675 C C . TRP A 1 211 ? 8.353 -4.421 -16.883 1.00 93.00 211 TRP A C 1
ATOM 1677 O O . TRP A 1 211 ? 7.292 -4.416 -16.263 1.00 93.00 211 TRP A O 1
ATOM 1687 N N . TRP A 1 212 ? 8.851 -5.508 -17.460 1.00 94.94 212 TRP A N 1
ATOM 1688 C CA . TRP A 1 212 ? 8.322 -6.848 -17.248 1.00 94.94 212 TRP A CA 1
ATOM 1689 C C . TRP A 1 212 ? 9.428 -7.773 -16.746 1.00 94.94 212 TRP A C 1
ATOM 1691 O O . TRP A 1 212 ? 10.584 -7.654 -17.155 1.00 94.94 212 TRP A O 1
ATOM 1701 N N . ASN A 1 213 ? 9.055 -8.734 -15.905 1.00 96.94 213 ASN A N 1
ATOM 1702 C CA . ASN A 1 213 ? 9.935 -9.741 -15.326 1.00 96.94 213 ASN A CA 1
ATOM 1703 C C . ASN A 1 213 ? 9.266 -11.112 -15.436 1.00 96.94 213 ASN A C 1
ATOM 1705 O O . ASN A 1 213 ? 8.190 -11.339 -14.882 1.00 96.94 213 ASN A O 1
ATOM 1709 N N . HIS A 1 214 ? 9.915 -12.059 -16.106 1.00 97.44 214 HIS A N 1
ATOM 1710 C CA . HIS A 1 214 ? 9.472 -13.449 -16.131 1.00 97.44 214 HIS A CA 1
ATOM 1711 C C . HIS A 1 214 ? 10.144 -14.196 -14.981 1.00 97.44 214 HIS A C 1
ATOM 1713 O O . HIS A 1 214 ? 11.077 -14.974 -15.178 1.00 97.44 214 HIS A O 1
ATOM 1719 N N . ILE A 1 215 ? 9.686 -13.932 -13.758 1.00 96.88 215 ILE A N 1
ATOM 1720 C CA . ILE A 1 215 ? 10.261 -14.475 -12.523 1.00 96.88 215 ILE A CA 1
ATOM 1721 C C . ILE A 1 215 ? 9.151 -15.027 -11.630 1.00 96.88 215 ILE A C 1
ATOM 1723 O O . ILE A 1 215 ? 8.154 -14.358 -11.375 1.00 96.88 215 ILE A O 1
ATOM 1727 N N . ASN A 1 216 ? 9.351 -16.243 -11.122 1.00 97.44 216 ASN A N 1
ATOM 1728 C CA . ASN A 1 216 ? 8.574 -16.760 -9.998 1.00 97.44 216 ASN A CA 1
ATOM 1729 C C . ASN A 1 216 ? 9.242 -16.286 -8.708 1.00 97.44 216 ASN A C 1
ATOM 1731 O O . ASN A 1 216 ? 10.461 -16.408 -8.589 1.00 97.44 216 ASN A O 1
ATOM 1735 N N . LEU A 1 217 ? 8.462 -15.791 -7.751 1.00 97.31 217 LEU A N 1
ATOM 1736 C CA . LEU A 1 217 ? 8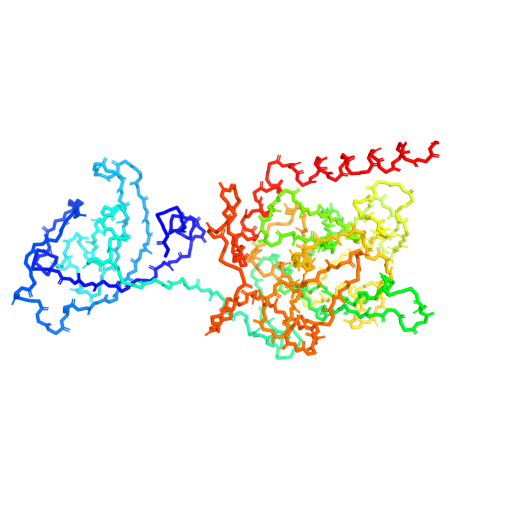.951 -15.264 -6.483 1.00 97.31 217 LEU A CA 1
ATOM 1737 C C . LEU A 1 217 ? 8.751 -16.307 -5.370 1.00 97.31 217 LEU A C 1
ATOM 1739 O O . LEU A 1 217 ? 7.615 -16.520 -4.930 1.00 97.31 217 LEU A O 1
ATOM 1743 N N . PRO A 1 218 ? 9.809 -17.009 -4.921 1.00 95.62 218 PRO A N 1
ATOM 1744 C CA . PRO A 1 218 ? 9.698 -17.989 -3.846 1.00 95.62 218 PRO A CA 1
ATOM 1745 C C . PRO A 1 218 ? 9.311 -17.338 -2.509 1.00 95.62 218 PRO A C 1
ATOM 1747 O O . PRO A 1 218 ? 9.511 -16.134 -2.349 1.00 95.62 218 PRO A O 1
ATOM 1750 N N . PRO A 1 219 ? 8.801 -18.125 -1.543 1.00 93.94 219 PRO A N 1
ATOM 1751 C CA . PRO A 1 219 ? 8.680 -17.690 -0.156 1.00 93.94 219 PRO A CA 1
ATOM 1752 C C . PRO A 1 219 ? 10.006 -17.149 0.360 1.00 93.94 219 PRO A C 1
ATOM 1754 O O . PRO A 1 219 ? 11.065 -17.688 0.028 1.00 93.94 219 PRO A O 1
ATOM 1757 N N . GLN A 1 220 ? 9.935 -16.147 1.228 1.00 90.12 220 GLN A N 1
ATOM 1758 C CA . GLN A 1 220 ? 11.089 -15.603 1.935 1.00 90.12 220 GLN A CA 1
ATOM 1759 C C . GLN A 1 220 ? 12.171 -15.096 0.968 1.00 90.12 220 GLN A C 1
ATOM 1761 O O . GLN A 1 220 ? 13.356 -15.404 1.089 1.00 90.12 220 GLN A O 1
ATOM 1766 N N . THR A 1 221 ? 11.750 -14.396 -0.086 1.00 93.44 221 THR A N 1
ATOM 1767 C CA . THR A 1 221 ? 12.637 -13.829 -1.110 1.00 93.44 221 THR A CA 1
ATOM 1768 C C . THR A 1 221 ? 12.071 -12.497 -1.595 1.00 93.44 221 THR A C 1
ATOM 1770 O O . THR A 1 221 ? 10.858 -12.349 -1.753 1.00 93.44 221 THR A O 1
ATOM 1773 N N . GLY A 1 222 ? 12.956 -11.531 -1.855 1.00 94.62 222 GLY A N 1
ATOM 1774 C CA . GLY A 1 222 ? 12.605 -10.244 -2.457 1.00 94.62 222 GLY A CA 1
ATOM 1775 C C . GLY A 1 222 ? 12.774 -10.233 -3.973 1.00 94.62 222 GLY A C 1
ATOM 1776 O O . GLY A 1 222 ? 13.668 -10.893 -4.509 1.00 94.62 222 GLY A O 1
ATOM 1777 N N . VAL A 1 223 ? 11.965 -9.441 -4.673 1.00 96.00 223 VAL A N 1
ATOM 1778 C CA . VAL A 1 223 ? 12.070 -9.296 -6.133 1.00 96.00 223 VAL A CA 1
ATOM 1779 C C . VAL A 1 223 ? 13.441 -8.802 -6.585 1.00 96.00 223 VAL A C 1
ATOM 1781 O O . VAL A 1 223 ? 13.967 -9.299 -7.576 1.00 96.00 223 VAL A O 1
ATOM 1784 N N . ALA A 1 224 ? 14.087 -7.907 -5.835 1.00 94.31 224 ALA A N 1
ATOM 1785 C CA . ALA A 1 224 ? 15.430 -7.434 -6.171 1.00 94.31 224 ALA A CA 1
ATOM 1786 C C . ALA A 1 224 ? 16.460 -8.575 -6.181 1.00 94.31 224 ALA A C 1
ATOM 1788 O O . ALA A 1 224 ? 17.314 -8.658 -7.070 1.00 94.31 224 ALA A O 1
ATOM 1789 N N . GLN A 1 225 ? 16.335 -9.501 -5.227 1.00 93.94 225 GLN A N 1
ATOM 1790 C CA . GLN A 1 225 ? 17.184 -10.681 -5.138 1.00 93.94 225 GLN A CA 1
ATOM 1791 C C . GLN A 1 225 ? 16.860 -11.661 -6.269 1.00 93.94 225 GLN A C 1
ATOM 1793 O O . GLN A 1 225 ? 17.769 -12.186 -6.906 1.00 93.94 225 GLN A O 1
ATOM 1798 N N . ALA A 1 226 ? 15.575 -11.883 -6.547 1.00 93.94 226 ALA A N 1
ATOM 1799 C CA . ALA A 1 226 ? 15.134 -12.826 -7.567 1.00 93.94 226 ALA A CA 1
ATOM 1800 C C . ALA A 1 226 ? 15.482 -12.372 -8.998 1.00 93.94 226 ALA A C 1
ATOM 1802 O O . ALA A 1 226 ? 15.837 -13.204 -9.830 1.00 93.94 226 ALA A O 1
ATOM 1803 N N . VAL A 1 227 ? 15.399 -11.067 -9.280 1.00 92.56 227 VAL A N 1
ATOM 1804 C CA . VAL A 1 227 ? 15.625 -10.498 -10.619 1.00 92.56 227 VAL A CA 1
ATOM 1805 C C . VAL A 1 227 ? 17.105 -10.167 -10.851 1.00 92.56 227 VAL A C 1
ATOM 1807 O O . VAL A 1 227 ? 17.653 -10.510 -11.897 1.00 92.56 227 VAL A O 1
ATOM 1810 N N . TYR A 1 228 ? 17.766 -9.510 -9.891 1.00 92.50 228 TYR A N 1
ATOM 1811 C CA . TYR A 1 228 ? 19.114 -8.948 -10.073 1.00 92.50 228 TYR A CA 1
ATOM 1812 C C . TYR A 1 228 ? 20.156 -9.458 -9.070 1.00 92.50 228 TYR A C 1
ATOM 1814 O O . TYR A 1 228 ? 21.312 -9.039 -9.139 1.00 92.50 228 TYR A O 1
ATOM 1822 N N . ASN A 1 229 ? 19.781 -10.360 -8.154 1.00 91.94 229 ASN A N 1
ATOM 1823 C CA . ASN A 1 229 ? 20.625 -10.785 -7.035 1.00 91.94 229 ASN A CA 1
ATOM 1824 C C . ASN A 1 229 ? 21.175 -9.582 -6.237 1.00 91.94 229 ASN A C 1
ATOM 1826 O O . ASN A 1 229 ? 22.372 -9.501 -5.952 1.00 91.94 229 ASN A O 1
ATOM 1830 N N . ALA A 1 230 ? 20.285 -8.634 -5.930 1.00 92.19 230 ALA A N 1
ATOM 1831 C CA . ALA A 1 230 ? 20.568 -7.389 -5.221 1.00 92.19 230 ALA A CA 1
ATOM 1832 C C . ALA A 1 230 ? 19.582 -7.161 -4.060 1.00 92.19 230 ALA A C 1
ATOM 1834 O O . ALA A 1 230 ? 18.526 -7.789 -4.002 1.00 92.19 230 ALA A O 1
ATOM 1835 N N . ASP A 1 231 ? 19.901 -6.226 -3.162 1.00 86.81 231 ASP A N 1
ATOM 1836 C CA . ASP A 1 231 ? 19.056 -5.909 -1.997 1.00 86.81 231 ASP A CA 1
ATOM 1837 C C . ASP A 1 231 ? 17.839 -5.035 -2.354 1.00 86.81 231 ASP A C 1
ATOM 1839 O O . ASP A 1 231 ? 16.813 -5.064 -1.671 1.00 86.81 231 ASP A O 1
ATOM 1843 N N . HIS A 1 232 ? 17.955 -4.246 -3.425 1.00 91.19 232 HIS A N 1
ATOM 1844 C CA . HIS A 1 232 ? 16.910 -3.376 -3.966 1.00 91.19 232 HIS A CA 1
ATOM 1845 C C . HIS A 1 232 ? 17.092 -3.183 -5.479 1.00 91.19 232 HIS A C 1
ATOM 1847 O O . HIS A 1 232 ? 18.177 -3.389 -6.027 1.00 91.19 232 HIS A O 1
ATOM 1853 N N . ILE A 1 233 ? 16.016 -2.774 -6.145 1.00 93.44 233 ILE A N 1
ATOM 1854 C CA . ILE A 1 233 ? 15.997 -2.299 -7.527 1.00 93.44 233 ILE A CA 1
ATOM 1855 C C . ILE A 1 233 ? 16.055 -0.775 -7.501 1.00 93.44 233 ILE A C 1
ATOM 1857 O O . ILE A 1 233 ? 15.390 -0.144 -6.683 1.00 93.44 233 ILE A O 1
ATOM 1861 N N . THR A 1 234 ? 16.822 -0.188 -8.416 1.00 92.62 234 THR A N 1
ATOM 1862 C CA . THR A 1 234 ? 16.974 1.262 -8.556 1.00 92.62 234 THR A CA 1
ATOM 1863 C C . THR A 1 234 ? 16.414 1.719 -9.896 1.00 92.62 234 THR A C 1
ATOM 1865 O O . THR A 1 234 ? 16.840 1.230 -10.942 1.00 92.62 234 THR A O 1
ATOM 1868 N N . TRP A 1 235 ? 15.482 2.674 -9.878 1.00 91.00 235 TRP A N 1
ATOM 1869 C CA . TRP A 1 235 ? 14.803 3.167 -11.073 1.00 91.00 235 TRP A CA 1
ATOM 1870 C C . TRP A 1 235 ? 14.728 4.697 -11.111 1.00 91.00 235 TRP A C 1
ATOM 1872 O O . TRP A 1 235 ? 14.071 5.342 -10.291 1.00 91.00 235 TRP A O 1
ATOM 1882 N N . GLY A 1 236 ? 15.393 5.294 -12.103 1.00 92.12 236 GLY A N 1
ATOM 1883 C CA . GLY A 1 236 ? 15.306 6.725 -12.387 1.00 92.12 236 GLY A CA 1
ATOM 1884 C C . GLY A 1 236 ? 13.982 7.126 -13.046 1.00 92.12 236 GLY A C 1
ATOM 1885 O O . GLY A 1 236 ? 13.505 6.453 -13.958 1.00 92.12 236 GLY A O 1
ATOM 1886 N N . TYR A 1 237 ? 13.413 8.258 -12.632 1.00 92.69 237 TYR A N 1
ATOM 1887 C CA . TYR A 1 237 ? 12.193 8.818 -13.217 1.00 92.69 237 TYR A CA 1
ATOM 1888 C C . TYR A 1 237 ? 12.172 10.350 -13.168 1.00 92.69 237 TYR A C 1
ATOM 1890 O O . TYR A 1 237 ? 12.956 10.985 -12.458 1.00 92.69 237 TYR A O 1
ATOM 1898 N N . THR A 1 238 ? 11.249 10.966 -13.911 1.00 92.25 238 THR A N 1
ATOM 1899 C CA . THR A 1 238 ? 10.982 12.407 -13.821 1.00 92.25 238 THR A CA 1
ATOM 1900 C C . THR A 1 238 ? 9.603 12.628 -13.210 1.00 92.25 238 THR A C 1
ATOM 1902 O O . THR A 1 238 ? 8.593 12.358 -13.855 1.00 92.25 238 THR A O 1
ATOM 1905 N N . MET A 1 239 ? 9.548 13.167 -11.989 1.00 92.44 239 MET A N 1
ATOM 1906 C CA . MET A 1 239 ? 8.301 13.454 -11.270 1.00 92.44 239 MET A CA 1
ATOM 1907 C C . MET A 1 239 ? 7.349 14.293 -12.132 1.00 92.44 239 MET A C 1
ATOM 1909 O O . MET A 1 239 ? 7.794 15.329 -12.633 1.00 92.44 239 MET A O 1
ATOM 1913 N N . PRO A 1 240 ? 6.074 13.916 -12.332 1.00 91.50 240 PRO A N 1
ATOM 1914 C CA . PRO A 1 240 ? 5.106 14.697 -13.109 1.00 91.50 240 PRO A CA 1
ATOM 1915 C C . PRO A 1 240 ? 4.920 16.130 -12.585 1.00 91.50 240 PRO A C 1
ATOM 1917 O O . PRO A 1 240 ? 5.241 16.429 -11.438 1.00 91.50 240 PRO A O 1
ATOM 1920 N N . ARG A 1 241 ? 4.425 17.053 -13.425 1.00 91.81 241 ARG A N 1
ATOM 1921 C CA . ARG A 1 241 ? 4.220 18.471 -13.051 1.00 91.81 241 ARG A CA 1
ATOM 1922 C C . ARG A 1 241 ? 2.955 18.657 -12.201 1.00 91.81 241 ARG A C 1
ATOM 1924 O O . ARG A 1 241 ? 2.003 19.307 -12.621 1.00 91.81 241 ARG A O 1
ATOM 1931 N N . ILE A 1 242 ? 2.957 18.075 -11.010 1.00 91.38 242 ILE A N 1
ATOM 1932 C CA . ILE A 1 242 ? 1.862 18.155 -10.038 1.00 91.38 242 ILE A CA 1
ATOM 1933 C C . ILE A 1 242 ? 2.102 19.272 -9.018 1.00 91.38 242 ILE A C 1
ATOM 1935 O O . ILE A 1 242 ? 3.243 19.665 -8.756 1.00 91.38 242 ILE A O 1
ATOM 1939 N N . ASN A 1 243 ? 1.007 19.805 -8.471 1.00 90.19 243 ASN A N 1
ATOM 1940 C CA . ASN A 1 243 ? 1.011 20.875 -7.473 1.00 90.19 243 ASN A CA 1
ATOM 1941 C C . ASN A 1 243 ? 0.040 20.536 -6.342 1.00 90.19 243 ASN A C 1
ATOM 1943 O O . ASN A 1 243 ? -1.117 20.216 -6.613 1.00 90.19 243 ASN A O 1
ATOM 1947 N N . GLY A 1 244 ? 0.496 20.603 -5.092 1.00 87.44 244 GLY A N 1
ATOM 1948 C CA . GLY A 1 244 ? -0.325 20.298 -3.918 1.00 87.44 244 GLY A CA 1
ATOM 1949 C C . GLY A 1 244 ? 0.349 19.343 -2.940 1.00 87.44 244 GLY A C 1
ATOM 1950 O O . GLY A 1 244 ? 1.571 19.221 -2.918 1.00 87.44 244 GLY A O 1
ATOM 1951 N N . PHE A 1 245 ? -0.463 18.693 -2.112 1.00 83.25 245 PHE A N 1
ATOM 1952 C CA . PHE A 1 245 ? -0.008 17.736 -1.108 1.00 83.25 245 PHE A CA 1
ATOM 1953 C C . PHE A 1 245 ? -0.264 16.318 -1.600 1.00 83.25 245 PHE A C 1
ATOM 1955 O O . PHE A 1 245 ? -1.415 15.952 -1.836 1.00 83.25 245 PHE A O 1
ATOM 1962 N N . TYR A 1 246 ? 0.798 15.533 -1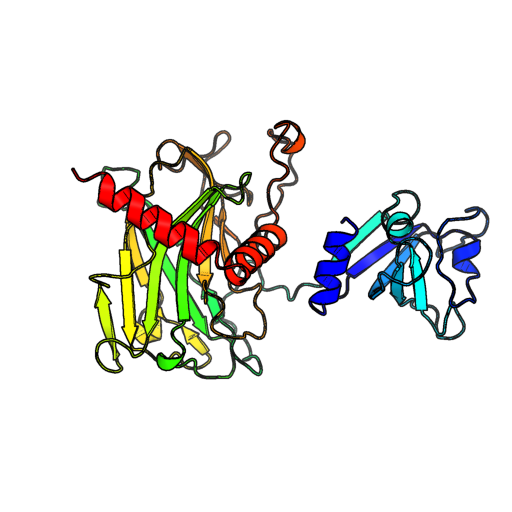.742 1.00 86.62 246 TYR A N 1
ATOM 1963 C CA . TYR A 1 246 ? 0.728 14.176 -2.269 1.00 86.62 246 TYR A CA 1
ATOM 1964 C C . TYR A 1 246 ? 1.487 13.207 -1.380 1.00 86.62 246 TYR A C 1
ATOM 1966 O O . TYR A 1 246 ? 2.535 13.532 -0.826 1.00 86.62 246 TYR A O 1
ATOM 1974 N N . TYR A 1 247 ? 0.985 11.989 -1.309 1.00 83.81 247 TYR A N 1
ATOM 1975 C CA . TYR A 1 247 ? 1.774 10.843 -0.906 1.00 83.81 247 TYR A CA 1
ATOM 1976 C C . TYR A 1 247 ? 2.428 10.236 -2.143 1.00 83.81 247 TYR A C 1
ATOM 1978 O O . TYR A 1 247 ? 1.813 10.201 -3.211 1.00 83.81 247 TYR A O 1
ATOM 1986 N N . LEU A 1 248 ? 3.657 9.752 -1.997 1.00 88.88 248 LEU A N 1
ATOM 1987 C CA . LEU A 1 248 ? 4.224 8.798 -2.945 1.00 88.88 248 LEU A CA 1
ATOM 1988 C C . LEU A 1 248 ? 4.101 7.417 -2.318 1.00 88.88 248 LEU A C 1
ATOM 1990 O O . LEU A 1 248 ? 4.352 7.272 -1.123 1.00 88.88 248 LEU A O 1
ATOM 1994 N N . VAL A 1 249 ? 3.667 6.425 -3.086 1.00 86.38 249 VAL A N 1
ATOM 1995 C CA . VAL A 1 249 ? 3.332 5.108 -2.537 1.00 86.38 249 VAL A CA 1
ATOM 1996 C C . VAL A 1 249 ? 3.876 4.022 -3.450 1.00 86.38 249 VAL A C 1
ATOM 1998 O O . VAL A 1 249 ? 3.624 4.041 -4.654 1.00 86.38 249 VAL A O 1
ATOM 2001 N N . CYS A 1 250 ? 4.634 3.090 -2.879 1.00 90.06 250 CYS A N 1
ATOM 2002 C CA . CYS A 1 250 ? 4.957 1.816 -3.511 1.00 90.06 250 CYS A CA 1
ATOM 2003 C C . CYS A 1 250 ? 3.886 0.808 -3.106 1.00 90.06 250 CYS A C 1
ATOM 2005 O O . CYS A 1 250 ? 3.577 0.693 -1.920 1.00 90.06 250 CYS A O 1
ATOM 2007 N N . ILE A 1 251 ? 3.300 0.124 -4.081 1.00 87.94 251 ILE A N 1
ATOM 2008 C CA . ILE A 1 251 ? 2.216 -0.825 -3.855 1.00 87.94 251 ILE A CA 1
ATOM 2009 C C . ILE A 1 251 ? 2.607 -2.158 -4.471 1.00 87.94 251 ILE A C 1
ATOM 2011 O O . ILE A 1 251 ? 2.786 -2.241 -5.690 1.00 87.94 251 ILE A O 1
ATOM 2015 N N . ALA A 1 252 ? 2.730 -3.172 -3.622 1.00 90.88 252 ALA A N 1
ATOM 2016 C CA . ALA A 1 252 ? 2.788 -4.563 -4.031 1.00 90.88 252 ALA A CA 1
ATOM 2017 C C . ALA A 1 252 ? 1.393 -5.040 -4.457 1.00 90.88 252 ALA A C 1
ATOM 2019 O O . ALA A 1 252 ? 0.376 -4.551 -3.964 1.00 90.88 252 ALA A O 1
ATOM 2020 N N . ASP A 1 253 ? 1.374 -5.893 -5.478 1.00 89.25 253 ASP A N 1
ATOM 2021 C CA . ASP A 1 253 ? 0.177 -6.336 -6.191 1.00 89.25 253 ASP A CA 1
ATOM 2022 C C . ASP A 1 253 ? -0.869 -5.227 -6.411 1.00 89.25 253 ASP A C 1
ATOM 2024 O O . ASP A 1 253 ? -2.035 -5.264 -5.994 1.00 89.25 253 ASP A O 1
ATOM 2028 N N . ALA A 1 254 ? -0.455 -4.155 -7.087 1.00 85.44 254 ALA A N 1
ATOM 2029 C CA . ALA A 1 254 ? -1.288 -2.962 -7.186 1.00 85.44 254 ALA A CA 1
ATOM 2030 C C . ALA A 1 254 ? -2.590 -3.178 -7.976 1.00 85.44 254 ALA A C 1
ATOM 2032 O O . ALA A 1 254 ? -3.477 -2.326 -7.904 1.00 85.44 254 ALA A O 1
ATOM 2033 N N . PHE A 1 255 ? -2.752 -4.299 -8.688 1.00 79.94 255 PHE A N 1
ATOM 2034 C CA . PHE A 1 255 ? -4.017 -4.665 -9.335 1.00 79.94 255 PHE A CA 1
ATOM 2035 C C . PHE A 1 255 ? -4.833 -5.728 -8.594 1.00 79.94 255 PHE A C 1
ATOM 2037 O O . PHE A 1 255 ? -5.911 -6.039 -9.099 1.00 79.94 255 PHE A O 1
ATOM 2044 N N . ASP A 1 256 ? -4.407 -6.172 -7.401 1.00 77.12 256 ASP A N 1
ATOM 2045 C CA . ASP A 1 256 ? -5.184 -7.083 -6.535 1.00 77.12 256 ASP A CA 1
ATOM 2046 C C . ASP A 1 256 ? -5.513 -8.388 -7.287 1.00 77.12 256 ASP A C 1
ATOM 2048 O O . ASP A 1 256 ? -6.668 -8.787 -7.451 1.00 77.12 256 ASP A O 1
ATOM 2052 N N . VAL A 1 257 ? -4.469 -8.965 -7.892 1.00 83.50 257 VAL A N 1
ATOM 2053 C CA . VAL A 1 257 ? -4.503 -10.206 -8.672 1.00 83.50 257 VAL A CA 1
ATOM 2054 C C . VAL A 1 257 ? -4.225 -11.412 -7.778 1.00 83.50 257 VAL A C 1
ATOM 2056 O O . VAL A 1 257 ? -4.830 -12.470 -7.967 1.00 83.50 257 VAL A O 1
ATOM 2059 N N . ILE A 1 258 ? -3.322 -11.254 -6.814 1.00 84.81 258 ILE A N 1
ATOM 2060 C CA . ILE A 1 258 ? -2.981 -12.243 -5.802 1.00 84.81 258 ILE A CA 1
ATOM 2061 C C . ILE A 1 258 ? -3.916 -12.034 -4.618 1.00 84.81 258 ILE A C 1
ATOM 2063 O O . ILE A 1 258 ? -4.139 -10.918 -4.183 1.00 84.81 258 ILE A O 1
ATOM 2067 N N . GLN A 1 259 ? -4.482 -13.120 -4.094 1.00 83.50 259 GLN A N 1
ATOM 2068 C CA . GLN A 1 259 ? -5.253 -13.049 -2.858 1.00 83.50 259 GLN A CA 1
ATOM 2069 C C . GLN A 1 259 ? -4.320 -13.283 -1.671 1.00 83.50 259 GLN A C 1
ATOM 2071 O O . GLN A 1 259 ? -3.886 -14.420 -1.442 1.00 83.50 259 GLN A O 1
ATOM 2076 N N . GLU A 1 260 ? -4.042 -12.229 -0.917 1.00 80.81 260 GLU A N 1
ATOM 2077 C CA . GLU A 1 260 ? -3.031 -12.246 0.136 1.00 80.81 260 GLU A CA 1
ATOM 2078 C C . GLU A 1 260 ? -3.631 -12.456 1.532 1.00 80.81 260 GLU A C 1
ATOM 2080 O O . GLU A 1 260 ? -4.833 -12.286 1.770 1.00 80.81 260 GLU A O 1
ATOM 2085 N N . THR A 1 261 ? -2.803 -12.900 2.482 1.00 78.19 261 THR A N 1
ATOM 2086 C CA . THR A 1 261 ? -3.231 -13.068 3.879 1.00 78.19 261 THR A CA 1
ATOM 2087 C C . THR A 1 261 ? -3.419 -11.742 4.602 1.00 78.19 261 THR A C 1
ATOM 2089 O O . THR A 1 261 ? -4.274 -11.651 5.487 1.00 78.19 261 THR A O 1
ATOM 2092 N N . ASP A 1 262 ? -2.645 -10.732 4.221 1.00 71.62 262 ASP A N 1
ATOM 2093 C CA . ASP A 1 262 ? -2.777 -9.354 4.661 1.00 71.62 262 ASP A CA 1
ATOM 2094 C C . ASP A 1 262 ? -2.687 -8.475 3.411 1.00 71.62 262 ASP A C 1
ATOM 2096 O O . ASP A 1 262 ? -1.676 -8.457 2.740 1.00 71.62 262 ASP A O 1
ATOM 2100 N N . GLU A 1 263 ? -3.770 -7.792 3.049 1.00 73.19 263 GLU A N 1
ATOM 2101 C CA . GLU A 1 263 ? -3.765 -6.857 1.912 1.00 73.19 263 GLU A CA 1
ATOM 2102 C C . GLU A 1 263 ? -3.322 -5.451 2.338 1.00 73.19 263 GLU A C 1
ATOM 2104 O O . GLU A 1 263 ? -3.116 -4.565 1.510 1.00 73.19 263 GLU A O 1
ATOM 2109 N N . ALA A 1 264 ? -3.256 -5.183 3.645 1.00 65.94 264 ALA A N 1
ATOM 2110 C CA . ALA A 1 264 ? -3.007 -3.842 4.160 1.00 65.94 264 ALA A CA 1
ATOM 2111 C C . ALA A 1 264 ? -1.509 -3.511 4.224 1.00 65.94 264 ALA A C 1
ATOM 2113 O O . ALA A 1 264 ? -1.144 -2.336 4.206 1.00 65.94 264 ALA A O 1
ATOM 2114 N N . ASN A 1 265 ? -0.641 -4.521 4.285 1.00 70.38 265 ASN A N 1
ATOM 2115 C CA . ASN A 1 265 ? 0.817 -4.369 4.265 1.00 70.38 265 ASN A CA 1
ATOM 2116 C C . ASN A 1 265 ? 1.396 -4.221 2.842 1.00 70.38 265 ASN A C 1
ATOM 2118 O O . ASN A 1 265 ? 2.582 -3.925 2.708 1.00 70.38 265 ASN A O 1
ATOM 2122 N N . ASN A 1 266 ? 0.560 -4.316 1.802 1.00 80.88 266 ASN A N 1
ATOM 2123 C CA . ASN A 1 266 ? 0.940 -4.092 0.406 1.00 80.88 266 ASN A CA 1
ATOM 2124 C C . ASN A 1 266 ? 1.392 -2.657 0.098 1.00 80.88 266 ASN A C 1
ATOM 2126 O O . ASN A 1 266 ? 1.927 -2.392 -0.978 1.00 80.88 266 ASN A O 1
ATOM 2130 N N . TYR A 1 267 ? 1.180 -1.713 1.014 1.00 78.69 267 TYR A N 1
ATOM 2131 C CA . TYR A 1 267 ? 1.394 -0.289 0.789 1.00 78.69 267 TYR A CA 1
ATOM 2132 C C . TYR A 1 267 ? 2.586 0.234 1.587 1.00 78.69 267 TYR A C 1
ATOM 2134 O O . TYR A 1 267 ? 2.674 0.059 2.801 1.00 78.69 267 TYR A O 1
ATOM 2142 N N . PHE A 1 268 ? 3.458 0.982 0.916 1.00 80.12 268 PHE A N 1
ATOM 2143 C CA . PHE A 1 268 ? 4.564 1.688 1.551 1.00 80.12 268 PHE A CA 1
ATOM 2144 C C . PHE A 1 268 ? 4.558 3.152 1.144 1.00 80.12 268 PHE A C 1
ATOM 2146 O O . PHE A 1 268 ? 4.784 3.491 -0.021 1.00 80.12 268 PHE A O 1
ATOM 2153 N N . PHE A 1 269 ? 4.304 4.026 2.115 1.00 78.94 269 PHE A N 1
ATOM 2154 C CA . PHE A 1 269 ? 4.160 5.454 1.890 1.00 78.94 269 PHE A CA 1
ATOM 2155 C C . PHE A 1 269 ? 5.481 6.177 2.145 1.00 78.94 269 PHE A C 1
ATOM 2157 O O . PHE A 1 269 ? 6.179 5.951 3.133 1.00 78.94 269 PHE A O 1
ATOM 2164 N N . LEU A 1 270 ? 5.797 7.110 1.259 1.00 78.81 270 LEU A N 1
ATOM 2165 C CA . LEU A 1 270 ? 6.842 8.096 1.462 1.00 78.81 270 LEU A CA 1
ATOM 2166 C C . LEU A 1 270 ? 6.183 9.418 1.832 1.00 78.81 270 LEU A C 1
ATOM 2168 O O . LEU A 1 270 ? 5.378 9.984 1.082 1.00 78.81 270 LEU A O 1
ATOM 2172 N N . THR A 1 271 ? 6.536 9.887 3.019 1.00 75.25 271 THR A N 1
ATOM 2173 C CA . THR A 1 271 ? 5.967 11.067 3.662 1.00 75.25 271 THR A CA 1
ATOM 2174 C C . THR A 1 271 ? 7.069 12.063 3.990 1.00 75.25 271 THR A C 1
ATOM 2176 O O . THR A 1 271 ? 8.265 11.811 3.804 1.00 75.25 271 THR A O 1
ATOM 2179 N N . ASP A 1 272 ? 6.679 13.227 4.497 1.00 70.44 272 ASP A N 1
ATOM 2180 C CA . ASP A 1 272 ? 7.628 14.084 5.188 1.00 70.44 272 ASP A CA 1
ATOM 2181 C C . ASP A 1 272 ? 8.034 13.484 6.549 1.00 70.44 272 ASP A C 1
ATOM 2183 O O . ASP A 1 272 ? 7.496 12.468 7.001 1.00 70.44 272 ASP A O 1
ATOM 2187 N N . ALA A 1 273 ? 8.976 14.147 7.221 1.00 65.38 273 ALA A N 1
ATOM 2188 C CA . ALA A 1 273 ? 9.509 13.724 8.515 1.00 65.38 273 ALA A CA 1
ATOM 2189 C C . ALA A 1 273 ? 8.496 13.752 9.682 1.00 65.38 273 ALA A C 1
ATOM 2191 O O . ALA A 1 273 ? 8.849 13.450 10.816 1.00 65.38 273 ALA A O 1
ATOM 2192 N N . SER A 1 274 ? 7.266 14.212 9.448 1.00 59.88 274 SER A N 1
ATOM 2193 C CA . SER A 1 274 ? 6.169 14.217 10.421 1.00 59.88 274 SER A CA 1
ATOM 2194 C C . SER A 1 274 ? 5.063 13.222 10.056 1.00 59.88 274 SER A C 1
ATOM 2196 O O . SER A 1 274 ? 4.016 13.240 10.701 1.00 59.88 274 SER A O 1
ATOM 2198 N N . GLY A 1 275 ? 5.264 12.392 9.025 1.00 63.50 275 GLY A N 1
ATOM 2199 C CA . GLY A 1 275 ? 4.240 11.484 8.508 1.00 63.50 275 GLY A CA 1
ATOM 2200 C C . GLY A 1 275 ? 3.198 12.161 7.608 1.00 63.50 275 GLY A C 1
ATOM 2201 O O . GLY A 1 275 ? 2.231 11.512 7.209 1.00 63.50 275 GLY A O 1
ATOM 2202 N N . TRP A 1 276 ? 3.371 13.448 7.279 1.00 69.69 276 TRP A N 1
ATOM 2203 C CA . TRP A 1 276 ? 2.448 14.224 6.448 1.00 69.69 276 TRP A CA 1
ATOM 2204 C C . TRP A 1 276 ? 2.739 14.053 4.947 1.00 69.69 276 TRP A C 1
ATOM 2206 O O . TRP A 1 276 ? 3.863 13.724 4.555 1.00 69.69 276 TRP A O 1
ATOM 2216 N N . PRO A 1 277 ? 1.738 14.289 4.077 1.00 75.25 277 PRO A N 1
ATOM 2217 C CA . PRO A 1 277 ? 1.935 14.302 2.638 1.00 75.25 277 PRO A CA 1
ATOM 2218 C C . PRO A 1 277 ? 2.960 15.358 2.231 1.00 75.25 277 PRO A C 1
ATOM 2220 O O . PRO A 1 277 ? 3.057 16.448 2.800 1.00 75.25 277 PRO A O 1
ATOM 2223 N N . LEU A 1 278 ? 3.692 15.040 1.177 1.00 83.88 278 LEU A N 1
ATOM 2224 C CA . LEU A 1 278 ? 4.720 15.881 0.601 1.00 83.88 278 LEU A CA 1
ATOM 2225 C C . LEU A 1 278 ? 4.082 17.068 -0.106 1.00 83.88 278 LEU A C 1
ATOM 2227 O O . LEU A 1 278 ? 3.202 16.902 -0.951 1.00 83.88 278 LEU A O 1
ATOM 2231 N N . TYR A 1 279 ? 4.566 18.272 0.187 1.00 86.56 279 TYR A N 1
ATOM 2232 C CA . TYR A 1 279 ? 4.225 19.433 -0.622 1.00 86.56 279 TYR A CA 1
ATOM 2233 C C . TYR A 1 279 ? 5.075 19.442 -1.896 1.00 86.56 279 TYR A C 1
ATOM 2235 O O . TYR A 1 279 ? 6.304 19.545 -1.843 1.00 86.56 279 TYR A O 1
ATOM 2243 N N . ILE A 1 280 ? 4.414 19.334 -3.044 1.00 91.12 280 ILE A N 1
ATOM 2244 C CA . ILE A 1 280 ? 5.036 19.283 -4.366 1.00 91.12 280 ILE A CA 1
ATOM 2245 C C . ILE A 1 280 ? 4.597 20.514 -5.154 1.00 91.12 280 ILE A C 1
ATOM 2247 O O . ILE A 1 280 ? 3.410 20.836 -5.215 1.00 91.12 280 ILE A O 1
ATOM 2251 N N . GLN A 1 281 ? 5.561 21.202 -5.763 1.00 92.56 281 GLN A N 1
ATOM 2252 C CA . GLN A 1 281 ? 5.324 22.349 -6.635 1.00 92.56 281 GLN A CA 1
ATOM 2253 C C . GLN A 1 281 ? 6.020 22.118 -7.972 1.00 92.56 281 GLN A C 1
ATOM 2255 O O . GLN A 1 281 ? 7.235 21.947 -8.018 1.00 92.56 281 GLN A O 1
ATOM 2260 N N . ASP A 1 282 ? 5.244 22.103 -9.053 1.00 93.56 282 ASP A N 1
ATOM 2261 C CA . ASP A 1 282 ? 5.710 21.817 -10.413 1.00 93.56 282 ASP A CA 1
ATOM 2262 C C . ASP A 1 282 ? 6.545 20.521 -10.506 1.00 93.56 282 ASP A C 1
ATOM 2264 O O . ASP A 1 282 ? 7.562 20.446 -11.194 1.00 93.56 282 ASP A O 1
ATOM 2268 N N . GLY A 1 283 ? 6.139 19.485 -9.764 1.00 92.00 283 GLY A N 1
ATOM 2269 C CA . GLY A 1 283 ? 6.867 18.213 -9.673 1.00 92.00 283 GLY A CA 1
ATOM 2270 C C . GLY A 1 283 ? 8.144 18.246 -8.826 1.00 92.00 283 GLY A C 1
ATOM 2271 O O . GLY A 1 283 ? 8.875 17.260 -8.779 1.00 92.00 283 GLY A O 1
ATOM 2272 N N . ILE A 1 284 ? 8.445 19.360 -8.162 1.00 92.75 284 ILE A N 1
ATOM 2273 C CA . ILE A 1 284 ? 9.586 19.490 -7.255 1.00 92.75 284 ILE A CA 1
ATOM 2274 C C . ILE A 1 284 ? 9.072 19.345 -5.825 1.00 92.75 284 ILE A C 1
ATOM 2276 O O . ILE A 1 284 ? 8.284 20.172 -5.356 1.00 92.75 284 ILE A O 1
ATOM 2280 N N . ILE A 1 285 ? 9.532 18.302 -5.129 1.00 89.81 285 ILE A N 1
ATOM 2281 C CA . ILE A 1 285 ? 9.267 18.110 -3.699 1.00 89.81 285 ILE A CA 1
ATOM 2282 C C . ILE A 1 285 ? 9.937 19.255 -2.945 1.00 89.81 285 ILE A C 1
ATOM 2284 O O . ILE A 1 285 ? 11.156 19.432 -3.011 1.00 89.81 285 ILE A O 1
ATOM 2288 N N . GLN A 1 286 ? 9.134 20.057 -2.260 1.00 85.38 286 GLN A N 1
ATOM 2289 C CA . GLN A 1 286 ? 9.630 21.228 -1.561 1.00 85.38 286 GLN A CA 1
ATOM 2290 C C . GLN A 1 286 ? 10.250 20.823 -0.228 1.00 85.38 286 GLN A C 1
ATOM 2292 O O . GLN A 1 286 ? 9.656 20.065 0.539 1.00 85.38 286 GLN A O 1
ATOM 2297 N N . ALA A 1 287 ? 11.418 21.402 0.068 1.00 64.50 287 ALA A N 1
ATOM 2298 C CA . ALA A 1 287 ? 11.942 21.456 1.424 1.00 64.50 287 ALA A CA 1
ATOM 2299 C C . ALA A 1 287 ? 10.864 22.076 2.319 1.00 64.50 287 ALA A C 1
ATOM 2301 O O . ALA A 1 287 ? 10.573 23.258 2.154 1.00 64.50 287 ALA A O 1
ATOM 2302 N N . GLY A 1 288 ? 10.223 21.253 3.156 1.00 56.09 288 GLY A N 1
ATOM 2303 C CA . GLY A 1 288 ? 8.946 21.547 3.813 1.00 56.09 288 GLY A CA 1
ATOM 2304 C C . GLY A 1 288 ? 8.798 22.997 4.278 1.00 56.09 288 GLY A C 1
ATOM 2305 O O . GLY A 1 288 ? 9.727 23.579 4.838 1.00 56.09 288 GLY A O 1
ATOM 2306 N N . ILE A 1 289 ? 7.600 23.560 4.089 1.00 44.81 289 ILE A N 1
ATOM 2307 C CA . ILE A 1 289 ? 7.224 24.960 4.375 1.00 44.81 289 ILE A CA 1
ATOM 2308 C C . ILE A 1 289 ? 7.609 25.402 5.816 1.00 44.81 289 ILE A C 1
ATOM 2310 O O . ILE A 1 289 ? 7.670 26.597 6.097 1.00 44.81 289 ILE A O 1
ATOM 2314 N N . PHE A 1 290 ? 7.954 24.472 6.724 1.00 45.50 290 PHE A N 1
ATOM 2315 C CA . PHE A 1 290 ? 8.318 24.751 8.120 1.00 45.50 290 PHE A CA 1
ATOM 2316 C C . PHE A 1 290 ? 9.509 23.949 8.697 1.00 45.50 290 PHE A C 1
ATOM 2318 O O . PHE A 1 290 ? 9.644 23.852 9.917 1.00 45.50 290 PHE A O 1
ATOM 2325 N N . GLY A 1 291 ? 10.407 23.409 7.868 1.00 37.09 291 GLY A N 1
ATOM 2326 C CA . GLY A 1 291 ? 11.603 22.689 8.331 1.00 37.09 291 GLY A CA 1
ATOM 2327 C C . GLY A 1 291 ? 12.109 21.698 7.288 1.00 37.09 291 GLY A C 1
ATOM 2328 O O . GLY A 1 291 ? 11.332 21.234 6.462 1.00 37.09 291 GLY A O 1
ATOM 2329 N N . LYS A 1 292 ? 13.418 21.402 7.292 1.00 38.59 292 LYS A N 1
ATOM 2330 C CA . LYS A 1 292 ? 14.079 20.529 6.302 1.00 38.59 292 LYS A CA 1
ATOM 2331 C C . LYS A 1 292 ? 13.270 19.237 6.091 1.00 38.59 292 LYS A C 1
ATOM 2333 O O . LYS A 1 292 ? 13.235 18.406 6.992 1.00 38.59 292 LYS A O 1
ATOM 2338 N N . SER A 1 293 ? 12.653 19.055 4.921 1.00 47.59 293 SER A N 1
ATOM 2339 C CA . SER A 1 293 ? 11.977 17.797 4.589 1.00 47.59 293 SER A CA 1
ATOM 2340 C C . SER A 1 293 ? 13.032 16.727 4.332 1.00 47.59 293 SER A C 1
ATOM 2342 O O . SER A 1 293 ? 13.673 16.693 3.280 1.00 47.59 293 SER A O 1
ATOM 2344 N N . GLN A 1 294 ? 13.252 15.878 5.321 1.00 55.81 294 GLN A N 1
ATOM 2345 C CA . GLN A 1 294 ? 13.822 14.563 5.082 1.00 55.81 294 GLN A CA 1
ATOM 2346 C C . GLN A 1 294 ? 12.643 13.689 4.647 1.00 55.81 294 GLN A C 1
ATOM 2348 O O . GLN A 1 294 ? 11.630 13.666 5.346 1.00 55.81 294 GLN A O 1
ATOM 2353 N N . LEU A 1 295 ? 12.735 13.063 3.471 1.00 62.28 295 LEU A N 1
ATOM 2354 C CA . LEU A 1 295 ? 11.780 12.025 3.088 1.00 62.28 295 LEU A CA 1
ATOM 2355 C C . LEU A 1 295 ? 11.921 10.897 4.103 1.00 62.28 295 LEU A C 1
ATOM 2357 O O . LEU A 1 295 ? 13.040 10.450 4.357 1.00 62.28 295 LEU A O 1
ATOM 2361 N N . GLN A 1 296 ? 10.812 10.496 4.708 1.00 61.28 296 GLN A N 1
ATOM 2362 C CA . GLN A 1 296 ? 10.781 9.347 5.596 1.00 61.28 296 GLN A CA 1
ATOM 2363 C C . GLN A 1 296 ? 9.864 8.283 5.017 1.00 61.28 296 GLN A C 1
ATOM 2365 O O . GLN A 1 296 ? 8.832 8.575 4.408 1.00 61.28 296 GLN A O 1
ATOM 2370 N N . SER A 1 297 ? 10.290 7.042 5.200 1.00 58.62 297 SER A N 1
ATOM 2371 C CA . SER A 1 297 ? 9.453 5.873 5.040 1.00 58.62 297 SER A CA 1
ATOM 2372 C C . SER A 1 297 ? 8.460 5.818 6.185 1.00 58.62 297 SER A C 1
ATOM 2374 O O . SER A 1 297 ? 8.856 5.879 7.349 1.00 58.62 297 SER A O 1
ATOM 2376 N N . SER A 1 298 ? 7.184 5.665 5.858 1.00 52.31 298 SER A N 1
ATOM 2377 C CA . SER A 1 298 ? 6.200 5.260 6.840 1.00 52.31 298 SER A CA 1
ATOM 2378 C C . SER A 1 298 ? 5.269 4.215 6.248 1.00 52.31 298 SER A C 1
ATOM 2380 O O . SER A 1 298 ? 4.702 4.390 5.172 1.00 52.31 298 SER A O 1
ATOM 2382 N N . THR A 1 299 ? 5.050 3.137 6.992 1.00 46.84 299 THR A N 1
ATOM 2383 C CA . THR A 1 299 ? 3.957 2.199 6.707 1.00 46.84 299 THR A CA 1
ATOM 2384 C C . THR A 1 299 ? 2.597 2.815 7.055 1.00 46.84 299 THR A C 1
ATOM 2386 O O . THR A 1 299 ? 1.560 2.303 6.642 1.00 46.84 299 THR A O 1
ATOM 2389 N N . LYS A 1 300 ? 2.583 3.937 7.798 1.00 47.47 300 LYS A N 1
ATOM 2390 C CA . LYS A 1 300 ? 1.383 4.668 8.222 1.00 47.47 300 LYS A CA 1
ATOM 2391 C C . LYS A 1 300 ? 1.597 6.186 8.163 1.00 47.47 300 LYS A C 1
ATOM 2393 O O . LYS A 1 300 ? 2.287 6.729 9.028 1.00 47.47 300 LYS A O 1
ATOM 2398 N N . PRO A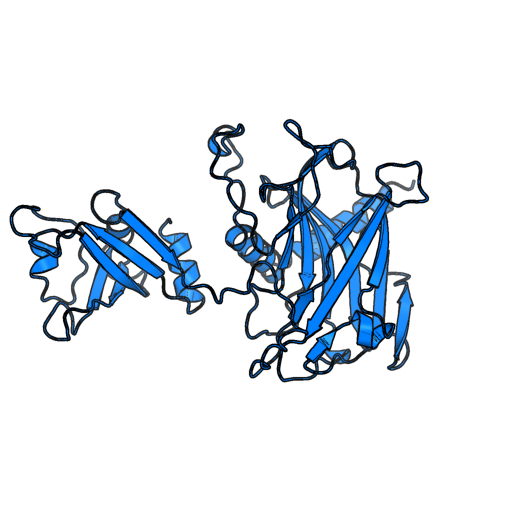 1 301 ? 1.012 6.934 7.217 1.00 43.12 301 PRO A N 1
ATOM 2399 C CA . PRO A 1 301 ? 0.895 8.382 7.365 1.00 43.12 301 PRO A CA 1
ATOM 2400 C C . PRO A 1 301 ? 0.276 8.749 8.726 1.00 43.12 301 PRO A C 1
ATOM 2402 O O . PRO A 1 301 ? -0.873 8.420 9.022 1.00 43.12 301 PRO A O 1
ATOM 2405 N N . LEU A 1 302 ? 1.065 9.400 9.586 1.00 42.84 302 LEU A N 1
ATOM 2406 C CA . LEU A 1 302 ? 0.650 9.792 10.931 1.00 42.84 302 LEU A CA 1
ATOM 2407 C C . LEU A 1 302 ? 0.004 11.184 10.886 1.00 42.84 302 LEU A C 1
ATOM 2409 O O . LEU A 1 302 ? 0.642 12.141 10.436 1.00 42.84 302 LEU A O 1
ATOM 2413 N N . PRO A 1 303 ? -1.218 11.367 11.420 1.00 40.41 303 PRO A N 1
ATOM 2414 C CA . PRO A 1 303 ? -1.740 12.697 11.696 1.00 40.41 303 PRO A CA 1
ATOM 2415 C C . PRO A 1 303 ? -0.900 13.314 12.823 1.00 40.41 303 PRO A C 1
ATOM 2417 O O . PRO A 1 303 ? -1.088 13.010 14.001 1.00 40.41 303 PRO A O 1
ATOM 2420 N N . GLY A 1 304 ? 0.082 14.145 12.471 1.00 41.53 304 GLY A N 1
ATOM 2421 C CA . GLY A 1 304 ? 0.969 14.770 13.455 1.00 41.53 304 GLY A CA 1
ATOM 2422 C C . GLY A 1 304 ? 0.199 15.516 14.559 1.00 41.53 304 GLY A C 1
ATOM 2423 O O . GLY A 1 304 ? -0.677 16.332 14.282 1.00 41.53 304 GLY A O 1
ATOM 2424 N N . ALA A 1 305 ? 0.572 15.286 15.823 1.00 33.84 305 ALA A N 1
ATOM 2425 C CA . ALA A 1 305 ? -0.041 15.866 17.029 1.00 33.84 305 ALA A CA 1
ATOM 2426 C C . ALA A 1 305 ? 0.229 17.378 17.244 1.00 33.84 305 ALA A C 1
ATOM 2428 O O . ALA A 1 305 ? 0.111 17.893 18.356 1.00 33.84 305 ALA A O 1
ATOM 2429 N N . GLY A 1 306 ? 0.609 18.114 16.198 1.00 37.12 306 GLY A N 1
ATOM 2430 C CA . GLY A 1 306 ? 0.875 19.548 16.254 1.00 37.12 306 GLY A CA 1
ATOM 2431 C C . GLY A 1 306 ? -0.140 20.319 15.423 1.00 37.12 306 GLY A C 1
ATOM 2432 O O . GLY A 1 306 ? -0.240 20.114 14.222 1.00 37.12 306 GLY A O 1
ATOM 2433 N N . THR A 1 307 ? -0.863 21.244 16.047 1.00 46.69 307 THR A N 1
ATOM 2434 C CA . THR A 1 307 ? -1.843 22.151 15.432 1.00 46.69 307 THR A CA 1
ATOM 2435 C C . THR A 1 307 ? -1.233 22.926 14.255 1.00 46.69 307 THR A C 1
ATOM 2437 O O . THR A 1 307 ? -0.641 23.980 14.482 1.00 46.69 307 THR A O 1
ATOM 2440 N N . ARG A 1 308 ? -1.297 22.435 13.005 1.00 45.34 308 ARG A N 1
ATOM 2441 C CA . ARG A 1 308 ? -0.657 23.112 11.855 1.00 45.34 308 ARG A CA 1
ATOM 2442 C C . ARG A 1 308 ? -1.454 22.965 10.542 1.00 45.34 308 ARG A C 1
ATOM 2444 O O . ARG A 1 308 ? -1.480 21.915 9.923 1.00 45.34 308 ARG A O 1
ATOM 2451 N N . MET A 1 309 ? -2.111 24.086 10.206 1.00 41.22 309 MET A N 1
ATOM 2452 C CA . MET A 1 309 ? -2.755 24.582 8.966 1.00 41.22 309 MET A CA 1
ATOM 2453 C C . MET A 1 309 ? -2.560 23.694 7.719 1.00 41.22 309 MET A C 1
ATOM 2455 O O . MET A 1 309 ? -1.479 23.692 7.145 1.00 41.22 309 MET A O 1
ATOM 2459 N N . VAL A 1 310 ? -3.542 22.913 7.261 1.00 39.72 310 VAL A N 1
ATOM 2460 C CA . VAL A 1 310 ? -4.862 23.302 6.722 1.00 39.72 310 VAL A CA 1
ATOM 2461 C C . VAL A 1 310 ? -5.928 22.349 7.271 1.00 39.72 310 VAL A C 1
ATOM 2463 O O . VAL A 1 310 ? -5.779 21.140 7.149 1.00 39.72 310 VAL A O 1
ATOM 2466 N N . ASP A 1 311 ? -7.007 22.869 7.863 1.00 41.41 311 ASP A N 1
ATOM 2467 C CA . ASP A 1 311 ? -8.158 22.040 8.241 1.00 41.41 311 ASP A CA 1
ATOM 2468 C C . ASP A 1 311 ? -8.844 21.550 6.949 1.00 41.41 311 ASP A C 1
ATOM 2470 O O . ASP A 1 311 ? -9.366 22.388 6.202 1.00 41.41 311 ASP A O 1
ATOM 2474 N N . PRO A 1 312 ? -8.876 20.232 6.656 1.00 40.66 312 PRO A N 1
ATOM 2475 C CA . PRO A 1 312 ? -9.542 19.690 5.468 1.00 40.66 312 PRO A CA 1
ATOM 2476 C C . PRO A 1 312 ? -11.027 20.082 5.404 1.00 40.66 312 PRO A C 1
ATOM 2478 O O . PRO A 1 312 ? -11.634 20.053 4.337 1.00 40.66 312 PRO A O 1
ATOM 2481 N N . LYS A 1 313 ? -11.619 20.507 6.532 1.00 39.62 313 LYS A N 1
ATOM 2482 C CA . LYS A 1 313 ? -12.991 21.025 6.610 1.00 39.62 313 LYS A CA 1
ATOM 2483 C C . LYS A 1 313 ? -13.168 22.436 6.037 1.00 39.62 313 LYS A C 1
ATOM 2485 O O . LYS A 1 313 ? -14.311 22.864 5.888 1.00 39.62 313 LYS A O 1
ATOM 2490 N N . GLN A 1 314 ? -12.098 23.170 5.710 1.00 38.53 314 GLN A N 1
ATOM 2491 C CA . GLN A 1 314 ? -12.198 24.539 5.178 1.00 38.53 314 GLN A CA 1
ATOM 2492 C C . GLN A 1 314 ? -12.231 24.634 3.646 1.00 38.53 314 GLN A C 1
ATOM 2494 O O . GLN A 1 314 ? -12.554 25.697 3.116 1.00 38.53 314 GLN A O 1
ATOM 2499 N N . SER A 1 315 ? -12.000 23.536 2.918 1.00 38.97 315 SER A N 1
ATOM 2500 C CA . SER A 1 315 ? -12.332 23.460 1.492 1.00 38.97 315 SER A CA 1
ATOM 2501 C C . SER A 1 315 ? -13.760 22.915 1.369 1.00 38.97 315 SER A C 1
ATOM 2503 O O . SER A 1 315 ? -14.032 21.735 1.569 1.00 38.97 315 SER A O 1
ATOM 2505 N N . GLY A 1 316 ? -14.726 23.796 1.109 1.00 36.59 316 GLY A N 1
ATOM 2506 C CA . GLY A 1 316 ? -16.165 23.500 1.183 1.00 36.59 316 GLY A CA 1
ATOM 2507 C C . GLY A 1 316 ? -16.718 22.460 0.193 1.00 36.59 316 GLY A C 1
ATOM 2508 O O . GLY A 1 316 ? -17.931 22.427 -0.007 1.00 36.59 316 GLY A O 1
ATOM 2509 N N . LYS A 1 317 ? -15.880 21.634 -0.449 1.00 41.06 317 LYS A N 1
ATOM 2510 C CA . LYS A 1 317 ? -16.297 20.560 -1.368 1.00 41.06 317 LYS A CA 1
ATOM 2511 C C . LYS A 1 317 ? -15.456 19.279 -1.323 1.00 41.06 317 LYS A C 1
ATOM 2513 O O . LYS A 1 317 ? -15.921 18.280 -1.859 1.00 41.06 317 LYS A O 1
ATOM 2518 N N . GLN A 1 318 ? -14.277 19.267 -0.701 1.00 38.22 318 GLN A N 1
ATOM 2519 C CA . GLN A 1 318 ? -13.412 18.083 -0.652 1.00 38.22 318 GLN A CA 1
ATOM 2520 C C . GLN A 1 318 ? -13.079 17.778 0.803 1.00 38.22 318 GLN A C 1
ATOM 2522 O O . GLN A 1 318 ? -12.328 18.505 1.450 1.00 38.22 318 GLN A O 1
ATOM 2527 N N . LYS A 1 319 ? -13.733 16.739 1.327 1.00 38.84 319 LYS A N 1
ATOM 2528 C CA . LYS A 1 319 ? -13.503 16.223 2.670 1.00 38.84 319 LYS A CA 1
ATOM 2529 C C . LYS A 1 319 ? -12.317 15.252 2.635 1.00 38.84 319 LYS A C 1
ATOM 2531 O O . LYS A 1 319 ? -12.404 14.235 1.960 1.00 38.84 319 LYS A O 1
ATOM 2536 N N . ASN A 1 320 ? -11.319 15.586 3.455 1.00 40.47 320 ASN A N 1
ATOM 2537 C CA . ASN A 1 320 ? -10.376 14.720 4.179 1.00 40.47 320 ASN A CA 1
ATOM 2538 C C . ASN A 1 320 ? -8.936 14.639 3.648 1.00 40.47 320 ASN A C 1
ATOM 2540 O O . ASN A 1 320 ? -8.700 14.464 2.460 1.00 40.47 320 ASN A O 1
ATOM 2544 N N . ALA A 1 321 ? -8.003 14.765 4.604 1.00 46.22 321 ALA A N 1
ATOM 2545 C CA . ALA A 1 321 ? -6.693 14.126 4.573 1.00 46.22 321 ALA A CA 1
ATOM 2546 C C . ALA A 1 321 ? -6.931 12.642 4.861 1.00 46.22 321 ALA A C 1
ATOM 2548 O O . ALA A 1 321 ? -7.430 12.330 5.942 1.00 46.22 321 ALA A O 1
ATOM 2549 N N . TYR A 1 322 ? -6.655 11.773 3.895 1.00 45.34 322 TYR A N 1
ATOM 2550 C CA . TYR A 1 322 ? -6.941 10.345 4.019 1.00 45.34 322 TYR A CA 1
ATOM 2551 C C . TYR A 1 322 ? -5.970 9.660 4.999 1.00 45.34 322 TYR A C 1
ATOM 2553 O O . TYR A 1 322 ? -4.756 9.853 4.895 1.00 45.34 322 TYR A O 1
ATOM 2561 N N . THR A 1 323 ? -6.476 8.847 5.930 1.00 45.38 323 THR A N 1
ATOM 2562 C CA . THR A 1 323 ? -5.651 7.892 6.692 1.00 45.38 323 THR A CA 1
ATOM 2563 C C . THR A 1 323 ? -5.109 6.797 5.771 1.00 45.38 323 THR A C 1
ATOM 2565 O O . THR A 1 323 ? -5.619 6.594 4.672 1.00 45.38 323 THR A O 1
ATOM 2568 N N . THR A 1 324 ? -4.097 6.047 6.212 1.00 42.38 324 THR A N 1
ATOM 2569 C CA . THR A 1 324 ? -3.578 4.869 5.492 1.00 42.38 324 THR A CA 1
ATOM 2570 C C . THR A 1 324 ? -4.695 3.912 5.088 1.00 42.38 324 THR A C 1
ATOM 2572 O O . THR A 1 324 ? -4.706 3.410 3.968 1.00 42.38 324 THR A O 1
ATOM 2575 N N . GLU A 1 325 ? -5.648 3.681 5.988 1.00 47.19 325 GLU A N 1
ATOM 2576 C CA . GLU A 1 325 ? -6.810 2.834 5.759 1.00 47.19 325 GLU A CA 1
ATOM 2577 C C . GLU A 1 325 ? -7.764 3.460 4.745 1.00 47.19 325 GLU A C 1
ATOM 2579 O O . GLU A 1 325 ? -8.188 2.771 3.829 1.00 47.19 325 GLU A O 1
ATOM 2584 N N . GLU A 1 326 ? -8.042 4.765 4.824 1.00 50.62 326 GLU A N 1
ATOM 2585 C CA . GLU A 1 326 ? -8.878 5.438 3.827 1.00 50.62 326 GLU A CA 1
ATOM 2586 C C . GLU A 1 326 ? -8.221 5.434 2.437 1.00 50.62 326 GLU A C 1
ATOM 2588 O O . GLU A 1 326 ? -8.920 5.252 1.443 1.00 50.62 326 GLU A O 1
ATOM 2593 N N . ILE A 1 327 ? -6.891 5.578 2.351 1.00 52.53 327 ILE A N 1
ATOM 2594 C CA . ILE A 1 327 ? -6.147 5.467 1.088 1.00 52.53 327 ILE A CA 1
ATOM 2595 C C . ILE A 1 327 ? -6.165 4.020 0.593 1.00 52.53 327 ILE A C 1
ATOM 2597 O O . ILE A 1 327 ? -6.463 3.795 -0.573 1.00 52.53 327 ILE A O 1
ATOM 2601 N N . SER A 1 328 ? -5.899 3.035 1.449 1.00 51.78 328 SER A N 1
ATOM 2602 C CA . SER A 1 328 ? -5.859 1.617 1.063 1.00 51.78 328 SER A CA 1
ATOM 2603 C C . SER A 1 328 ? -7.242 1.100 0.670 1.00 51.78 328 SER A C 1
ATOM 2605 O O . SER A 1 328 ? -7.374 0.427 -0.350 1.00 51.78 328 SER A O 1
ATOM 2607 N N . ASP A 1 329 ? -8.298 1.474 1.396 1.00 54.75 329 ASP A N 1
ATOM 2608 C CA . ASP A 1 329 ? -9.690 1.143 1.076 1.00 54.75 329 ASP A CA 1
ATOM 2609 C C . ASP A 1 329 ? -10.146 1.852 -0.192 1.00 54.75 329 ASP A C 1
ATOM 2611 O O . ASP A 1 329 ? -10.853 1.265 -1.016 1.00 54.75 329 ASP A O 1
ATOM 2615 N N . MET A 1 330 ? -9.745 3.109 -0.387 1.00 58.66 330 MET A N 1
ATOM 2616 C CA . MET A 1 330 ? -10.049 3.821 -1.616 1.00 58.66 330 MET A CA 1
ATOM 2617 C C . MET A 1 330 ? -9.283 3.217 -2.795 1.00 58.66 330 MET A C 1
ATOM 2619 O O . MET A 1 330 ? -9.918 2.952 -3.811 1.00 58.66 330 MET A O 1
ATOM 2623 N N . ILE A 1 331 ? -7.989 2.905 -2.678 1.00 59.06 331 ILE A N 1
ATOM 2624 C CA . ILE A 1 331 ? -7.227 2.228 -3.736 1.00 59.06 331 ILE A CA 1
ATOM 2625 C C . ILE A 1 331 ? -7.864 0.868 -4.019 1.00 59.06 331 ILE A C 1
ATOM 2627 O O . ILE A 1 331 ? -8.223 0.616 -5.162 1.00 59.06 331 ILE A O 1
ATOM 2631 N N . THR A 1 332 ? -8.141 0.052 -3.004 1.00 59.53 332 THR A N 1
ATOM 2632 C CA . THR A 1 332 ? -8.870 -1.224 -3.133 1.00 59.53 332 THR A CA 1
ATOM 2633 C C . THR A 1 332 ? -10.228 -1.043 -3.817 1.00 59.53 332 THR A C 1
ATOM 2635 O O . THR A 1 332 ? -10.617 -1.822 -4.687 1.00 59.53 332 THR A O 1
ATOM 2638 N N . THR A 1 333 ? -10.965 0.018 -3.492 1.00 58.47 333 THR A N 1
ATOM 2639 C CA . THR A 1 333 ? -12.251 0.335 -4.127 1.00 58.47 333 THR A CA 1
ATOM 2640 C C . THR A 1 333 ? -12.075 0.757 -5.587 1.00 58.47 333 THR A C 1
ATOM 2642 O O . THR A 1 333 ? -12.862 0.347 -6.443 1.00 58.47 333 THR A O 1
ATOM 2645 N N . LEU A 1 334 ? -11.054 1.557 -5.900 1.00 59.53 334 LEU A N 1
ATOM 2646 C CA . LEU A 1 334 ? -10.707 1.971 -7.259 1.00 59.53 334 LEU A CA 1
ATOM 2647 C C . LEU A 1 334 ? -10.217 0.779 -8.095 1.00 59.53 334 LEU A C 1
ATOM 2649 O O . LEU A 1 334 ? -10.584 0.699 -9.272 1.00 59.53 334 LEU A O 1
ATOM 2653 N N . LYS A 1 335 ? -9.467 -0.157 -7.488 1.00 61.97 335 LYS A N 1
ATOM 2654 C CA . LYS A 1 335 ? -9.072 -1.457 -8.057 1.00 61.97 335 LYS A CA 1
ATOM 2655 C C . LYS A 1 335 ? -10.327 -2.272 -8.398 1.00 61.97 335 LYS A C 1
ATOM 2657 O O . LYS A 1 335 ? -10.585 -2.524 -9.574 1.00 61.97 335 LYS A O 1
ATOM 2662 N N . LYS A 1 336 ? -11.192 -2.555 -7.411 1.00 58.94 336 LYS A N 1
ATOM 2663 C CA . LYS A 1 336 ? -12.436 -3.342 -7.579 1.00 58.94 336 LYS A CA 1
ATOM 2664 C C . LYS A 1 336 ? -13.402 -2.760 -8.607 1.00 58.94 336 LYS A C 1
ATOM 2666 O O . LYS A 1 336 ? -14.065 -3.500 -9.329 1.00 58.94 336 LYS A O 1
ATOM 2671 N N . LYS A 1 337 ? -13.503 -1.432 -8.691 1.00 57.72 337 LYS A N 1
ATOM 2672 C CA . LYS A 1 337 ? -14.372 -0.755 -9.667 1.00 57.72 337 LYS A CA 1
ATOM 2673 C C . LYS A 1 337 ? -13.742 -0.632 -11.059 1.00 57.72 337 LYS A C 1
ATOM 2675 O O . LYS A 1 337 ? -14.383 -0.092 -11.956 1.00 57.72 337 LYS A O 1
ATOM 2680 N N . GLY A 1 338 ? -12.497 -1.081 -11.248 1.00 60.56 338 GLY A N 1
ATOM 2681 C CA . GLY A 1 338 ? -11.752 -0.927 -12.499 1.00 60.56 338 GLY A CA 1
ATOM 2682 C C . GLY A 1 338 ? -11.434 0.529 -12.854 1.00 60.56 338 GLY A C 1
ATOM 2683 O O . GLY A 1 338 ? -10.972 0.799 -13.962 1.00 60.56 338 GLY A O 1
ATOM 2684 N N . ILE A 1 339 ? -11.666 1.469 -11.931 1.00 62.09 339 ILE A N 1
ATOM 2685 C CA . ILE A 1 339 ? -11.448 2.905 -12.135 1.00 62.09 339 ILE A CA 1
ATOM 2686 C C . ILE A 1 339 ? -9.956 3.184 -12.225 1.00 62.09 339 ILE A C 1
ATOM 2688 O O . ILE A 1 339 ? -9.557 3.982 -13.064 1.00 62.09 339 ILE A O 1
ATOM 2692 N N . LEU A 1 340 ? -9.135 2.485 -11.431 1.00 62.66 340 LEU A N 1
ATOM 2693 C CA . LEU A 1 340 ? -7.679 2.576 -11.522 1.00 62.66 340 LEU A CA 1
ATOM 2694 C C . LEU A 1 340 ? -7.231 2.248 -12.956 1.00 62.66 340 LEU A C 1
ATOM 2696 O O . LEU A 1 340 ? -6.653 3.086 -13.639 1.00 62.66 340 LEU A O 1
ATOM 2700 N N . LYS A 1 341 ? -7.649 1.087 -13.470 1.00 63.91 341 LYS A N 1
ATOM 2701 C CA . LYS A 1 341 ? -7.378 0.643 -14.845 1.00 63.91 341 LYS A CA 1
ATOM 2702 C C . LYS A 1 341 ? -7.881 1.629 -15.909 1.00 63.91 341 LYS A C 1
ATOM 2704 O O . LYS A 1 341 ? -7.153 1.929 -16.850 1.00 63.91 341 LYS A O 1
ATOM 2709 N N . GLN A 1 342 ? -9.101 2.150 -15.765 1.00 65.56 342 GLN A N 1
ATOM 2710 C CA . GLN A 1 342 ? -9.702 3.093 -16.719 1.00 65.56 342 GLN A CA 1
ATOM 2711 C C . GLN A 1 342 ? -9.031 4.471 -16.705 1.00 65.56 342 GLN A C 1
ATOM 2713 O O . GLN A 1 342 ? -8.751 5.018 -17.769 1.00 65.56 342 GLN A O 1
ATOM 2718 N N . LYS A 1 343 ? -8.745 5.029 -15.524 1.00 63.53 343 LYS A N 1
ATOM 2719 C CA . LYS A 1 343 ? -8.032 6.306 -15.380 1.00 63.53 343 LYS A CA 1
ATOM 2720 C C . LYS A 1 343 ? -6.624 6.215 -15.945 1.00 63.53 343 LYS A C 1
ATOM 2722 O O . LYS A 1 343 ? -6.192 7.154 -16.603 1.00 63.53 343 LYS A O 1
ATOM 2727 N N . ILE A 1 344 ? -5.954 5.075 -15.783 1.00 62.69 344 ILE A N 1
ATOM 2728 C CA . ILE A 1 344 ? -4.650 4.865 -16.411 1.00 62.69 344 ILE A CA 1
ATOM 2729 C C . ILE A 1 344 ? -4.764 4.834 -17.941 1.00 62.69 344 ILE A C 1
ATOM 2731 O O . ILE A 1 344 ? -3.999 5.506 -18.630 1.00 62.69 344 ILE A O 1
ATOM 2735 N N . GLN A 1 345 ? -5.739 4.105 -18.490 1.00 64.12 345 GLN A N 1
ATOM 2736 C CA . GLN A 1 345 ? -5.979 4.080 -19.940 1.00 64.12 345 GLN A CA 1
ATOM 2737 C C . GLN A 1 345 ? -6.317 5.476 -20.490 1.00 64.12 345 GLN A C 1
ATOM 2739 O O . GLN A 1 345 ? -5.843 5.858 -21.561 1.00 64.12 345 GLN A O 1
ATOM 2744 N N . GLN A 1 346 ? -7.097 6.262 -19.743 1.00 63.78 346 GLN A N 1
ATOM 2745 C CA . GLN A 1 346 ? -7.411 7.645 -20.089 1.00 63.78 346 GLN A CA 1
ATOM 2746 C C . GLN A 1 346 ? -6.152 8.523 -20.073 1.00 63.78 346 GLN A C 1
ATOM 2748 O O . GLN A 1 346 ? -5.876 9.198 -21.065 1.00 63.78 346 GLN A O 1
ATOM 2753 N N . PHE A 1 347 ? -5.354 8.456 -19.006 1.00 59.41 347 PHE A N 1
ATOM 2754 C CA . PHE A 1 347 ? -4.095 9.188 -18.884 1.00 59.41 347 PHE A CA 1
ATOM 2755 C C . PHE A 1 347 ? -3.143 8.896 -20.063 1.00 59.41 347 PHE A C 1
ATOM 2757 O O . PHE A 1 347 ? -2.589 9.812 -20.676 1.00 59.41 347 PHE A O 1
ATOM 2764 N N . GLN A 1 348 ? -3.000 7.624 -20.450 1.00 58.53 348 GLN A N 1
ATOM 2765 C CA . GLN A 1 348 ? -2.213 7.220 -21.621 1.00 58.53 348 GLN A CA 1
ATOM 2766 C C . GLN A 1 348 ? -2.735 7.855 -22.922 1.00 58.53 348 GLN A C 1
ATOM 2768 O O . GLN A 1 348 ? -1.946 8.327 -23.747 1.00 58.53 348 GLN A O 1
ATOM 2773 N N . SER A 1 349 ? -4.058 7.890 -23.112 1.00 60.25 349 SER A N 1
ATOM 2774 C CA . SER A 1 349 ? -4.679 8.450 -24.319 1.00 60.25 349 SER A CA 1
ATOM 2775 C C . SER A 1 349 ? -4.472 9.966 -24.446 1.00 60.25 349 SER A C 1
ATOM 2777 O O . SER A 1 349 ? -4.136 10.454 -25.525 1.00 60.25 349 SER A O 1
ATOM 2779 N N . GLU A 1 350 ? -4.563 10.702 -23.335 1.00 59.84 350 GLU A N 1
ATOM 2780 C CA . GLU A 1 350 ? -4.374 12.157 -23.290 1.00 59.84 350 GLU A CA 1
ATOM 2781 C C . GLU A 1 350 ? -2.916 12.546 -23.579 1.00 59.84 350 GLU A C 1
ATOM 2783 O O . GLU A 1 350 ? -2.651 13.509 -24.300 1.00 59.84 350 GLU A O 1
ATOM 2788 N N . ARG A 1 351 ? -1.949 11.747 -23.113 1.00 53.44 351 ARG A N 1
ATOM 2789 C CA . ARG A 1 351 ? -0.522 11.967 -23.401 1.00 53.44 351 ARG A CA 1
ATOM 2790 C C . ARG A 1 351 ? -0.138 11.641 -24.844 1.00 53.44 351 ARG A C 1
ATOM 2792 O O . ARG A 1 351 ? 0.790 12.243 -25.383 1.00 53.44 351 ARG A O 1
ATOM 2799 N N . SER A 1 352 ? -0.845 10.694 -25.458 1.00 51.75 352 SER A N 1
ATOM 2800 C CA . SER A 1 352 ? -0.658 10.304 -26.861 1.00 51.75 352 SER A CA 1
ATOM 2801 C C . SER A 1 352 ? -1.150 11.390 -27.822 1.00 51.75 352 SER A C 1
ATOM 2803 O O . SER A 1 352 ? -0.521 11.615 -28.849 1.00 51.75 352 SER A O 1
ATOM 2805 N N . GLY A 1 353 ? -2.226 12.101 -27.461 1.00 45.81 353 GLY A N 1
ATOM 2806 C CA . GLY A 1 353 ? -2.794 13.200 -28.251 1.00 45.81 353 GLY A CA 1
ATOM 2807 C C . GLY A 1 353 ? -2.100 14.558 -28.083 1.00 45.81 353 GLY A C 1
ATOM 2808 O O . GLY A 1 353 ? -2.375 15.476 -28.844 1.00 45.81 353 GLY A O 1
ATOM 2809 N N . ALA A 1 354 ? -1.191 14.701 -27.114 1.00 41.88 354 ALA A N 1
ATOM 2810 C CA . ALA A 1 354 ? -0.413 15.925 -26.889 1.00 41.88 354 ALA A CA 1
ATOM 2811 C C . ALA A 1 354 ? 0.908 15.980 -27.692 1.00 41.88 354 ALA A C 1
ATOM 2813 O O . ALA A 1 354 ? 1.735 16.861 -27.455 1.00 41.88 354 ALA A O 1
ATOM 2814 N N . LYS A 1 355 ? 1.135 15.018 -28.600 1.00 40.16 355 LYS A N 1
ATOM 2815 C CA . LYS A 1 355 ? 2.330 14.923 -29.458 1.00 40.16 355 LYS A CA 1
ATOM 2816 C C . LYS A 1 355 ? 2.117 15.377 -30.911 1.00 40.16 355 LYS A C 1
ATOM 2818 O O . LYS A 1 355 ? 3.028 15.166 -31.711 1.00 40.16 355 LYS A O 1
ATOM 2823 N N . ASP A 1 356 ? 0.997 16.029 -31.220 1.00 34.78 356 ASP A N 1
ATOM 2824 C CA . ASP A 1 356 ? 0.725 16.612 -32.544 1.00 34.78 356 ASP A CA 1
ATOM 2825 C C . ASP A 1 356 ? 0.873 18.140 -32.564 1.00 34.78 356 ASP A C 1
ATOM 2827 O O . ASP A 1 356 ? 0.274 18.818 -31.693 1.00 34.78 356 ASP A O 1
#

pLDDT: mean 78.09, std 17.96, range [33.84, 97.81]